Protein AF-A0A2J6SDX6-F1 (afdb_monomer_lite)

pLDDT: mean 86.74, std 13.66, range [49.91, 98.12]

Organism: Hyaloscypha variabilis (strain UAMH 11265 / GT02V1 / F) (NCBI:txid1149755)

Structure (mmCIF, N/CA/C/O backbone):
data_AF-A0A2J6SDX6-F1
#
_entry.id   AF-A0A2J6SDX6-F1
#
loop_
_atom_site.group_PDB
_atom_site.id
_atom_site.type_symbol
_atom_site.label_atom_id
_atom_site.label_alt_id
_atom_site.label_comp_id
_atom_site.label_asym_id
_atom_site.label_entity_id
_atom_site.label_seq_id
_atom_site.pdbx_PDB_ins_code
_atom_site.Cartn_x
_atom_site.Cartn_y
_atom_site.Cartn_z
_atom_site.occupancy
_atom_site.B_iso_or_equiv
_atom_site.auth_seq_id
_atom_site.auth_comp_id
_atom_site.auth_asym_id
_atom_site.auth_atom_id
_atom_site.pdbx_PDB_model_num
ATOM 1 N N . MET A 1 1 ? 4.225 54.067 24.305 1.00 56.59 1 MET A N 1
ATOM 2 C CA . MET A 1 1 ? 4.699 52.667 24.194 1.00 56.59 1 MET A CA 1
ATOM 3 C C . MET A 1 1 ? 4.073 51.825 25.305 1.00 56.59 1 MET A C 1
ATOM 5 O O . MET A 1 1 ? 4.743 51.565 26.291 1.00 56.59 1 MET A O 1
ATOM 9 N N . THR A 1 2 ? 2.798 51.433 25.211 1.00 56.97 2 THR A N 1
ATOM 10 C CA . THR A 1 2 ? 2.152 50.739 26.355 1.00 56.97 2 THR A CA 1
ATOM 11 C C . THR A 1 2 ? 1.047 49.744 26.002 1.00 56.97 2 THR A C 1
ATOM 13 O O . THR A 1 2 ? 0.730 48.913 26.835 1.00 56.97 2 THR A O 1
ATOM 16 N N . ILE A 1 3 ? 0.503 49.735 24.782 1.00 55.75 3 ILE A N 1
ATOM 17 C CA . ILE A 1 3 ? -0.586 48.801 24.422 1.00 55.75 3 ILE A CA 1
ATOM 18 C C . ILE A 1 3 ? -0.057 47.599 23.622 1.00 55.75 3 ILE A C 1
ATOM 20 O O . ILE A 1 3 ? -0.424 46.459 23.892 1.00 55.75 3 ILE A O 1
ATOM 24 N N . LEU A 1 4 ? 0.896 47.827 22.711 1.00 50.88 4 LEU A N 1
ATOM 25 C CA . LEU A 1 4 ? 1.483 46.765 21.883 1.00 50.88 4 LEU A CA 1
ATOM 26 C C . LEU A 1 4 ? 2.286 45.739 22.710 1.00 50.88 4 LEU A C 1
ATOM 28 O O . LEU A 1 4 ? 2.239 44.547 22.430 1.00 50.88 4 LEU A O 1
ATOM 32 N N . GLY A 1 5 ? 2.974 46.187 23.768 1.00 49.91 5 GLY A N 1
ATOM 33 C CA . GLY A 1 5 ? 3.756 45.309 24.650 1.00 49.91 5 GLY A CA 1
ATOM 34 C C . GLY A 1 5 ? 2.905 44.381 25.526 1.00 49.91 5 GLY A C 1
ATOM 35 O O . GLY A 1 5 ? 3.339 43.276 25.832 1.00 49.91 5 GLY A O 1
ATOM 36 N N . ILE A 1 6 ? 1.683 44.795 25.882 1.00 56.19 6 ILE A N 1
ATOM 37 C CA . ILE A 1 6 ? 0.743 43.979 26.669 1.00 56.19 6 ILE A CA 1
ATOM 38 C C . ILE A 1 6 ? 0.079 42.914 25.781 1.00 56.19 6 ILE A C 1
ATOM 40 O O . ILE A 1 6 ? -0.141 41.793 26.222 1.00 56.19 6 ILE A O 1
ATOM 44 N N . LEU A 1 7 ? -0.193 43.222 24.509 1.00 50.81 7 LEU A N 1
ATOM 45 C CA . LEU A 1 7 ? -0.786 42.261 23.569 1.00 50.81 7 LEU A CA 1
ATOM 46 C C . LEU A 1 7 ? 0.195 41.155 23.140 1.00 50.81 7 LEU A C 1
ATOM 48 O O . LEU A 1 7 ? -0.207 40.008 22.964 1.00 50.81 7 LEU A O 1
ATOM 52 N N . LEU A 1 8 ? 1.491 41.465 23.011 1.00 54.06 8 LEU A N 1
ATOM 53 C CA . LEU A 1 8 ? 2.512 40.441 22.748 1.00 54.06 8 LEU A CA 1
ATOM 54 C C . LEU A 1 8 ? 2.748 39.520 23.962 1.00 54.06 8 LEU A C 1
ATOM 56 O O . LEU A 1 8 ? 2.994 38.323 23.789 1.00 54.06 8 LEU A O 1
ATOM 60 N N . SER A 1 9 ? 2.641 40.037 25.191 1.00 64.00 9 SER A N 1
ATOM 61 C CA . SER A 1 9 ? 2.815 39.218 26.397 1.00 64.00 9 SER A CA 1
ATOM 62 C C . SER A 1 9 ? 1.625 38.287 26.659 1.00 64.00 9 SER A C 1
ATOM 64 O O . SER A 1 9 ? 1.819 37.155 27.091 1.00 64.00 9 SER A O 1
ATOM 66 N N . THR A 1 10 ? 0.394 38.684 26.331 1.00 66.44 10 THR A N 1
ATOM 67 C CA . THR A 1 10 ? -0.775 37.798 26.479 1.00 66.44 10 THR A CA 1
ATOM 68 C C . THR A 1 10 ? -0.796 36.662 25.455 1.00 66.44 10 THR A C 1
ATOM 70 O O . THR A 1 10 ? -1.111 35.530 25.817 1.00 66.44 10 THR A O 1
ATOM 73 N N . LEU A 1 11 ? -0.397 36.917 24.202 1.00 67.56 11 LEU A N 1
ATOM 74 C CA . LEU A 1 11 ? -0.304 35.881 23.161 1.00 67.56 11 LEU A CA 1
ATOM 75 C C . LEU A 1 11 ? 0.729 34.799 23.501 1.00 67.56 11 LEU A C 1
ATOM 77 O O . LEU A 1 11 ? 0.490 33.611 23.289 1.00 67.56 11 LEU A O 1
ATOM 81 N N . THR A 1 12 ? 1.861 35.204 24.079 1.00 75.94 12 THR A N 1
ATOM 82 C CA . THR A 1 12 ? 2.915 34.275 24.518 1.00 75.94 12 THR A CA 1
ATOM 83 C C . THR A 1 12 ? 2.479 33.446 25.725 1.00 75.94 12 THR A C 1
ATOM 85 O O . THR A 1 12 ? 2.715 32.239 25.750 1.00 75.94 12 THR A O 1
ATOM 88 N N . VAL A 1 13 ? 1.760 34.041 26.680 1.00 77.75 13 VAL A N 1
ATOM 89 C CA . VAL A 1 13 ? 1.174 33.310 27.815 1.00 77.75 13 VAL A CA 1
ATOM 90 C C . VAL A 1 13 ? 0.119 32.301 27.351 1.00 77.75 13 VAL A C 1
ATOM 92 O O . VAL A 1 13 ? 0.145 31.158 27.803 1.00 77.75 13 VAL A O 1
ATOM 95 N N . GLN A 1 14 ? -0.759 32.665 26.412 1.00 81.31 14 GLN A N 1
ATOM 96 C CA . GLN A 1 14 ? -1.784 31.751 25.895 1.00 81.31 14 GLN A CA 1
ATOM 97 C C . GLN A 1 14 ? -1.170 30.561 25.141 1.00 81.31 14 GLN A C 1
ATOM 99 O O . GLN A 1 14 ? -1.604 29.426 25.329 1.00 81.31 14 GLN A O 1
ATOM 104 N N . ALA A 1 15 ? -0.120 30.796 24.347 1.00 77.00 15 ALA A N 1
ATOM 105 C CA . ALA A 1 15 ? 0.610 29.731 23.662 1.00 77.00 15 ALA A CA 1
ATOM 106 C C . ALA A 1 15 ? 1.294 28.768 24.650 1.00 77.00 15 ALA A C 1
ATOM 108 O O . ALA A 1 15 ? 1.276 27.553 24.450 1.00 77.00 15 ALA A O 1
ATOM 109 N N . ILE A 1 16 ? 1.850 29.292 25.748 1.00 76.81 16 ILE A N 1
ATOM 110 C CA . ILE A 1 16 ? 2.447 28.479 26.816 1.00 76.81 16 ILE A CA 1
ATOM 111 C C . ILE A 1 16 ? 1.372 27.669 27.549 1.00 76.81 16 ILE A C 1
ATOM 113 O O . ILE A 1 16 ? 1.582 26.486 27.804 1.00 76.81 16 ILE A O 1
ATOM 117 N N . ILE A 1 17 ? 0.213 28.262 27.854 1.00 79.25 17 ILE A N 1
ATOM 118 C CA . ILE A 1 17 ? -0.912 27.552 28.484 1.00 79.25 17 ILE A CA 1
ATOM 119 C C . ILE A 1 17 ? -1.396 26.415 27.584 1.00 79.25 17 ILE A C 1
ATOM 121 O O . ILE A 1 17 ? -1.548 25.298 28.076 1.00 79.25 17 ILE A O 1
ATOM 125 N N . GLN A 1 18 ? -1.564 26.671 26.284 1.00 77.75 18 GLN A N 1
ATOM 126 C CA . GLN A 1 18 ? -1.954 25.642 25.322 1.00 77.75 18 GLN A CA 1
ATOM 127 C C . GLN A 1 18 ? -0.917 24.518 25.277 1.00 77.75 18 GLN A C 1
ATOM 129 O O . GLN A 1 18 ? -1.258 23.356 25.449 1.00 77.75 18 GLN A O 1
ATOM 134 N N . THR A 1 19 ? 0.367 24.870 25.194 1.00 75.00 19 THR A N 1
ATOM 135 C CA . THR A 1 19 ? 1.466 23.896 25.209 1.00 75.00 19 THR A CA 1
ATOM 136 C C . THR A 1 19 ? 1.448 23.053 26.490 1.00 75.00 19 THR A C 1
ATOM 138 O O . THR A 1 19 ? 1.600 21.838 26.438 1.00 75.00 19 THR A O 1
ATOM 141 N N . ILE A 1 20 ? 1.220 23.661 27.659 1.00 73.75 20 ILE A N 1
ATOM 142 C CA . ILE A 1 20 ? 1.123 22.943 28.941 1.00 73.75 20 ILE A CA 1
ATOM 143 C C . ILE A 1 20 ? -0.106 22.025 28.979 1.00 73.75 20 ILE A C 1
ATOM 145 O O . ILE A 1 20 ? -0.018 20.925 29.528 1.00 73.75 20 ILE A O 1
ATOM 149 N N . GLN A 1 21 ? -1.240 22.450 28.422 1.00 70.44 21 GLN A N 1
ATOM 150 C CA . GLN A 1 21 ? -2.437 21.615 28.303 1.00 70.44 21 GLN A CA 1
ATOM 151 C C . GLN A 1 21 ? -2.186 20.424 27.377 1.00 70.44 21 GLN A C 1
ATOM 153 O O . GLN A 1 21 ? -2.481 19.294 27.765 1.00 70.44 21 GLN A O 1
ATOM 158 N N . ASP A 1 22 ? -1.531 20.650 26.242 1.00 69.12 22 ASP A N 1
ATOM 159 C CA . ASP A 1 22 ? -1.135 19.602 25.306 1.00 69.12 22 ASP A CA 1
ATOM 160 C C . ASP A 1 22 ? -0.164 18.616 25.980 1.00 69.12 22 ASP A C 1
ATOM 162 O O . ASP A 1 22 ? -0.363 17.403 25.921 1.00 69.12 22 ASP A O 1
ATOM 166 N N . TYR A 1 23 ? 0.831 19.106 26.733 1.00 66.38 23 TYR A N 1
ATOM 167 C CA . TYR A 1 23 ? 1.745 18.260 27.512 1.00 66.38 23 TYR A CA 1
ATOM 168 C C . TYR A 1 23 ? 1.037 17.475 28.619 1.00 66.38 23 TYR A C 1
ATOM 170 O O . TYR A 1 23 ? 1.345 16.302 28.826 1.00 66.38 23 TYR A O 1
ATOM 178 N N . ARG A 1 24 ? 0.081 18.077 29.334 1.00 65.12 24 ARG A N 1
ATOM 179 C CA . ARG A 1 24 ? -0.723 17.363 30.338 1.00 65.12 24 ARG A CA 1
ATOM 180 C C . ARG A 1 24 ? -1.575 16.276 29.696 1.00 65.12 24 ARG A C 1
ATOM 182 O O . ARG A 1 24 ? -1.641 15.180 30.247 1.00 65.12 24 ARG A O 1
ATOM 189 N N . GLN A 1 25 ? -2.151 16.546 28.529 1.00 57.78 25 GLN A N 1
ATOM 190 C CA . GLN A 1 25 ? -2.893 15.556 27.758 1.00 57.78 25 GLN A CA 1
ATOM 191 C C . GLN A 1 25 ? -1.968 14.416 27.309 1.00 57.78 25 GLN A C 1
ATOM 193 O O . GLN A 1 25 ? -2.298 13.247 27.483 1.00 57.78 25 GLN A O 1
ATOM 198 N N . LEU A 1 26 ? -0.756 14.730 26.845 1.00 58.59 26 LEU A N 1
ATOM 199 C CA . LEU A 1 26 ? 0.259 13.738 26.475 1.00 58.59 26 LEU A CA 1
ATOM 200 C C . LEU A 1 26 ? 0.722 12.875 27.663 1.00 58.59 26 LEU A C 1
ATOM 202 O O . LEU A 1 26 ? 0.908 11.669 27.497 1.00 58.59 26 LEU A O 1
ATOM 206 N N . ILE A 1 27 ? 0.886 13.466 28.851 1.00 57.66 27 ILE A N 1
ATOM 207 C CA . ILE A 1 27 ? 1.295 12.758 30.078 1.00 57.66 27 ILE A CA 1
ATOM 208 C C . ILE A 1 27 ? 0.148 11.900 30.629 1.00 57.66 27 ILE A C 1
ATOM 210 O O . ILE A 1 27 ? 0.387 10.767 31.041 1.00 57.66 27 ILE A O 1
ATOM 214 N N . SER A 1 28 ? -1.091 12.395 30.590 1.00 55.81 28 SER A N 1
ATOM 215 C CA . SER A 1 28 ? -2.293 11.630 30.958 1.00 55.81 28 SER A CA 1
ATOM 216 C C . SER A 1 28 ? -2.528 10.439 30.016 1.00 55.81 28 SER A C 1
ATOM 218 O O . SER A 1 28 ? -2.948 9.363 30.440 1.00 55.81 28 SER A O 1
ATOM 220 N N . ASN A 1 29 ? -2.184 10.604 28.735 1.00 54.84 29 ASN A N 1
ATOM 221 C CA . ASN A 1 29 ? -2.356 9.590 27.694 1.00 54.84 29 ASN A CA 1
ATOM 222 C C . ASN A 1 29 ? -1.203 8.581 27.606 1.00 54.84 29 ASN A C 1
ATOM 224 O O . ASN A 1 29 ? -1.284 7.631 26.822 1.00 54.84 29 ASN A O 1
ATOM 228 N N . ALA A 1 30 ? -0.123 8.750 28.375 1.00 55.62 30 ALA A N 1
ATOM 229 C CA . ALA A 1 30 ? 0.835 7.670 28.562 1.00 55.62 30 ALA A CA 1
ATOM 230 C C . ALA A 1 30 ? 0.123 6.540 29.317 1.00 55.62 30 ALA A C 1
ATOM 232 O O . ALA A 1 30 ? -0.554 6.801 30.307 1.00 55.62 30 ALA A O 1
ATOM 233 N N . LEU A 1 31 ? 0.239 5.299 28.833 1.00 60.88 31 LEU A N 1
ATOM 234 C CA . LEU A 1 31 ? -0.356 4.089 29.416 1.00 60.88 31 LEU A CA 1
ATOM 235 C C . LEU A 1 31 ? 0.036 3.936 30.906 1.00 60.88 31 LEU A C 1
ATOM 237 O O . LEU A 1 31 ? 0.979 3.225 31.247 1.00 60.88 31 LEU A O 1
ATOM 241 N N . SER A 1 32 ? -0.642 4.643 31.812 1.00 58.78 32 SER A N 1
ATOM 242 C CA . SER A 1 32 ? -0.454 4.527 33.251 1.00 58.78 32 SER A CA 1
ATOM 243 C C . SER A 1 32 ? -1.046 3.199 33.694 1.00 58.78 32 SER A C 1
ATOM 245 O O . SER A 1 32 ? -2.261 3.020 33.688 1.00 58.78 32 SER A O 1
ATOM 247 N N . SER A 1 33 ? -0.185 2.275 34.117 1.00 59.06 33 SER A N 1
ATOM 248 C CA . SER A 1 33 ? -0.588 0.976 34.669 1.00 59.06 33 SER A CA 1
ATOM 249 C C . SER A 1 33 ? -1.264 1.073 36.041 1.00 59.06 33 SER A C 1
ATOM 251 O O . SER A 1 33 ? -1.650 0.056 36.610 1.00 59.06 33 SER A O 1
ATOM 253 N N . ARG A 1 34 ? -1.374 2.283 36.607 1.00 63.88 34 ARG A N 1
ATOM 254 C CA . ARG A 1 34 ? -1.826 2.515 37.985 1.00 63.88 34 ARG A CA 1
ATOM 255 C C . ARG A 1 34 ? -3.316 2.831 38.102 1.00 63.88 34 ARG A C 1
ATOM 257 O O . ARG A 1 34 ? -3.828 2.855 39.215 1.00 63.88 34 ARG A O 1
ATOM 264 N N . THR A 1 35 ? -4.008 3.065 36.989 1.00 66.06 35 THR A N 1
ATOM 265 C CA . THR A 1 35 ? -5.447 3.364 36.965 1.00 66.06 35 THR A CA 1
ATOM 266 C C . THR A 1 35 ? -6.129 2.614 35.823 1.00 66.06 35 THR A C 1
ATOM 268 O O . THR A 1 35 ? -5.536 2.522 34.745 1.00 66.06 35 THR A O 1
ATOM 271 N N . PRO A 1 36 ? -7.365 2.111 36.012 1.00 77.44 36 PRO A N 1
ATOM 272 C CA . PRO A 1 36 ? -8.153 1.543 34.924 1.00 77.44 36 PRO A CA 1
ATOM 273 C C . PRO A 1 36 ? -8.241 2.521 33.754 1.00 77.44 36 PRO A C 1
ATOM 275 O O . PRO A 1 36 ? -8.530 3.702 33.945 1.00 77.44 36 PRO A O 1
ATOM 278 N N . GLN A 1 37 ? -7.961 2.030 32.551 1.00 79.94 37 GLN A N 1
ATOM 279 C CA . GLN A 1 37 ? -7.990 2.835 31.338 1.00 79.94 37 GLN A CA 1
ATOM 280 C C . GLN A 1 37 ? -9.250 2.535 30.527 1.00 79.94 37 GLN A C 1
ATOM 282 O O . GLN A 1 37 ? -9.663 1.374 30.463 1.00 79.94 37 GLN A O 1
ATOM 287 N N . PRO A 1 38 ? -9.856 3.545 29.882 1.00 88.62 38 PRO A N 1
ATOM 288 C CA . PRO A 1 38 ? -11.014 3.316 29.038 1.00 88.62 38 PRO A CA 1
ATOM 289 C C . PRO A 1 38 ? -10.624 2.452 27.835 1.00 88.62 38 PRO A C 1
ATOM 291 O O . PRO A 1 38 ? -9.623 2.703 27.158 1.00 88.62 38 PRO A O 1
ATOM 294 N N . VAL A 1 39 ? -11.442 1.440 27.558 1.00 91.56 39 VAL A N 1
ATOM 295 C CA . VAL A 1 39 ? -11.286 0.536 26.415 1.00 91.56 39 VAL A CA 1
ATOM 296 C C . VAL A 1 39 ? -12.477 0.650 25.469 1.00 91.56 39 VAL A C 1
ATOM 298 O O . VAL A 1 39 ? -13.551 1.109 25.855 1.00 91.56 39 VAL A O 1
ATOM 301 N N . ILE A 1 40 ? -12.276 0.240 24.223 1.00 93.62 40 ILE A N 1
ATOM 302 C CA . ILE A 1 40 ? -13.316 0.069 23.212 1.00 93.62 40 ILE A CA 1
ATOM 303 C C . ILE A 1 40 ? -13.240 -1.344 22.632 1.00 93.62 40 ILE A C 1
ATOM 305 O O . ILE A 1 40 ? -12.146 -1.867 22.407 1.00 93.62 40 ILE A O 1
ATOM 309 N N . ALA A 1 41 ? -14.399 -1.948 22.376 1.00 95.75 41 ALA A N 1
ATOM 310 C CA . ALA A 1 41 ? -14.520 -3.184 21.615 1.00 95.75 41 ALA A CA 1
ATOM 311 C C . ALA A 1 41 ? -14.675 -2.880 20.115 1.00 95.75 41 ALA A C 1
ATOM 313 O O . ALA A 1 41 ? -15.705 -2.375 19.675 1.00 95.75 41 ALA A O 1
ATOM 314 N N . ILE A 1 42 ? -13.669 -3.204 19.309 1.00 96.00 42 ILE A N 1
ATOM 315 C CA . ILE A 1 42 ? -13.755 -3.120 17.850 1.00 96.00 42 ILE A CA 1
ATOM 316 C C . ILE A 1 42 ? -14.124 -4.491 17.301 1.00 96.00 42 ILE A C 1
ATOM 318 O O . ILE A 1 42 ? -13.365 -5.452 17.421 1.00 96.00 42 ILE A O 1
ATOM 322 N N . VAL A 1 43 ? -15.316 -4.582 16.728 1.00 96.12 43 VAL A N 1
ATOM 323 C CA . VAL A 1 43 ? -15.834 -5.768 16.059 1.00 96.12 43 VAL A CA 1
ATOM 324 C C . VAL A 1 43 ? -15.441 -5.681 14.593 1.00 96.12 43 VAL A C 1
ATOM 326 O O . VAL A 1 43 ? -15.896 -4.806 13.872 1.00 96.12 43 VAL A O 1
ATOM 329 N N . VAL A 1 44 ? -14.585 -6.583 14.151 1.00 95.19 44 VAL A N 1
ATOM 330 C CA . VAL A 1 44 ? -14.187 -6.712 12.754 1.00 95.19 44 VAL A CA 1
ATOM 331 C C . VAL A 1 44 ? -15.012 -7.837 12.153 1.00 95.19 44 VAL A C 1
ATOM 333 O O . VAL A 1 44 ? -14.990 -8.944 12.690 1.00 95.19 44 VAL A O 1
ATOM 336 N N . ASP A 1 45 ? -15.768 -7.547 11.101 1.00 88.31 45 ASP A N 1
ATOM 337 C CA . ASP A 1 45 ? -16.763 -8.464 10.548 1.00 88.31 45 ASP A CA 1
ATOM 338 C C . ASP A 1 45 ? -16.642 -8.564 9.029 1.00 88.31 45 ASP A C 1
ATOM 340 O O . ASP A 1 45 ? -17.339 -7.877 8.304 1.00 88.31 45 ASP A O 1
ATOM 344 N N . HIS A 1 46 ? -15.750 -9.426 8.540 1.00 81.06 46 HIS A N 1
ATOM 345 C CA . HIS A 1 46 ? -15.632 -9.699 7.106 1.00 81.06 46 HIS A CA 1
ATOM 346 C C . HIS A 1 46 ? -16.383 -10.990 6.752 1.00 81.06 46 HIS A C 1
ATOM 348 O O . HIS A 1 46 ? -15.790 -12.063 6.569 1.00 81.06 46 HIS A O 1
ATOM 354 N N . GLY A 1 47 ? -17.713 -10.896 6.710 1.00 79.12 47 GLY A N 1
ATOM 355 C CA . GLY A 1 47 ? -18.609 -12.002 6.372 1.00 79.12 47 GLY A CA 1
ATOM 356 C C . GLY A 1 47 ? -18.726 -13.044 7.487 1.00 79.12 47 GLY A C 1
ATOM 357 O O . GLY A 1 47 ? -19.437 -12.848 8.461 1.00 79.12 47 GLY A O 1
ATOM 358 N N . VAL A 1 48 ? -18.075 -14.203 7.335 1.00 73.75 48 VAL A N 1
ATOM 359 C CA . VAL A 1 48 ? -18.177 -15.313 8.313 1.00 73.75 48 VAL A CA 1
ATOM 360 C C . VAL A 1 48 ? -17.161 -15.224 9.456 1.00 73.75 48 VAL A C 1
ATOM 362 O O . VAL A 1 48 ? -17.280 -15.950 10.441 1.00 73.75 48 VAL A O 1
ATOM 365 N N . ASN A 1 49 ? -16.163 -14.342 9.344 1.00 81.00 49 ASN A N 1
ATOM 366 C CA . ASN A 1 49 ? -15.075 -14.208 10.314 1.00 81.00 49 ASN A CA 1
ATOM 367 C C . ASN A 1 49 ? -15.232 -12.939 11.150 1.00 81.00 49 ASN A C 1
ATOM 369 O O . ASN A 1 49 ? -14.510 -11.955 10.967 1.00 81.00 49 ASN A O 1
ATOM 373 N N . ARG A 1 50 ? -16.167 -12.995 12.101 1.00 91.94 50 ARG A N 1
ATOM 374 C CA . ARG A 1 50 ? -16.368 -11.942 13.093 1.00 91.94 50 ARG A CA 1
ATOM 375 C C . ARG A 1 50 ? -15.403 -12.114 14.265 1.00 91.94 50 ARG A C 1
ATOM 377 O O . ARG A 1 50 ? -15.436 -13.127 14.960 1.00 91.94 50 ARG A O 1
ATOM 384 N N . GLN A 1 51 ? -14.575 -11.106 14.525 1.00 95.94 51 GLN A N 1
ATOM 385 C CA . GLN A 1 51 ? -13.638 -11.090 15.650 1.00 95.94 51 GLN A CA 1
ATOM 386 C C . GLN A 1 51 ? -13.720 -9.767 16.414 1.00 95.94 51 GLN A C 1
ATOM 388 O O . GLN A 1 51 ? -13.811 -8.697 15.822 1.00 95.94 51 GLN A O 1
ATOM 393 N N . THR A 1 52 ? -13.665 -9.829 17.744 1.00 96.50 52 THR A N 1
ATOM 394 C CA . THR A 1 52 ? -13.671 -8.639 18.604 1.00 96.50 52 THR A CA 1
ATOM 395 C C . THR A 1 52 ? -12.287 -8.376 19.182 1.00 96.50 52 THR A C 1
ATOM 397 O O . THR A 1 52 ? -11.654 -9.270 19.742 1.00 96.50 52 THR A O 1
ATOM 400 N N . PHE A 1 53 ? -11.837 -7.129 19.081 1.00 96.62 53 PHE A N 1
ATOM 401 C CA . PHE A 1 53 ? -10.586 -6.634 19.639 1.00 96.62 53 PHE A CA 1
ATOM 402 C C . PHE A 1 53 ? -10.887 -5.593 20.712 1.00 96.62 53 PHE A C 1
ATOM 404 O O . PHE A 1 53 ? -11.555 -4.602 20.440 1.00 96.62 53 PHE A O 1
ATOM 411 N N . VAL A 1 54 ? -10.378 -5.793 21.927 1.00 95.44 54 VAL A N 1
ATOM 412 C CA . VAL A 1 54 ? -10.513 -4.815 23.015 1.00 95.44 54 VAL A CA 1
ATOM 413 C C . VAL A 1 54 ? -9.241 -3.977 23.080 1.00 95.44 54 VAL A C 1
ATOM 415 O O . VAL A 1 54 ? -8.148 -4.509 23.282 1.00 95.44 54 VAL A O 1
ATOM 418 N N . ILE A 1 55 ? -9.365 -2.669 22.858 1.00 94.06 55 ILE A N 1
ATOM 419 C CA . ILE A 1 55 ? -8.224 -1.760 22.693 1.00 94.06 55 ILE A CA 1
ATOM 420 C C . ILE A 1 55 ? -8.392 -0.554 23.611 1.00 94.06 55 ILE A C 1
ATOM 422 O O . ILE A 1 55 ? -9.498 -0.052 23.793 1.00 94.06 55 ILE A O 1
ATOM 426 N N . HIS A 1 56 ? -7.294 -0.065 24.183 1.00 91.75 56 HIS A N 1
ATOM 427 C CA . HIS A 1 56 ? -7.295 1.163 24.974 1.00 91.75 56 HIS A CA 1
ATOM 428 C C . HIS A 1 56 ? -7.664 2.371 24.100 1.00 91.75 56 HIS A C 1
ATOM 430 O O . HIS A 1 56 ? -6.981 2.638 23.108 1.00 91.75 56 HIS A O 1
ATOM 436 N N . LYS A 1 57 ? -8.708 3.124 24.486 1.00 91.19 57 LYS A N 1
ATOM 437 C CA . LYS A 1 57 ? -9.201 4.291 23.727 1.00 91.19 57 LYS A CA 1
ATOM 438 C C . LYS A 1 57 ? -8.081 5.309 23.507 1.00 91.19 57 LYS A C 1
ATOM 440 O O . LYS A 1 57 ? -7.809 5.697 22.379 1.00 91.19 57 LYS A O 1
ATOM 445 N N . ASN A 1 58 ? -7.350 5.645 24.569 1.00 88.25 58 ASN A N 1
ATOM 446 C CA . ASN A 1 58 ? -6.256 6.617 24.500 1.00 88.25 58 ASN A CA 1
ATOM 447 C C . ASN A 1 58 ? -5.134 6.173 23.550 1.00 88.25 58 ASN A C 1
ATOM 449 O O . ASN A 1 58 ? -4.540 7.010 22.877 1.00 88.25 58 ASN A O 1
ATOM 453 N N . LEU A 1 59 ? -4.853 4.866 23.473 1.00 90.75 59 LEU A N 1
ATOM 454 C CA . LEU A 1 59 ? -3.825 4.331 22.583 1.00 90.75 59 LEU A CA 1
ATOM 455 C C . LEU A 1 59 ? -4.243 4.483 21.119 1.00 90.75 59 LEU A C 1
ATOM 457 O O . LEU A 1 59 ? -3.501 5.049 20.321 1.00 90.75 59 LEU A O 1
ATOM 461 N N . ILE A 1 60 ? -5.433 3.998 20.762 1.00 92.94 60 ILE A N 1
ATOM 462 C CA . ILE A 1 60 ? -5.873 4.015 19.365 1.00 92.94 60 ILE A CA 1
ATOM 463 C C . ILE A 1 60 ? -6.139 5.442 18.866 1.00 92.94 60 ILE A C 1
ATOM 465 O O . ILE A 1 60 ? -5.699 5.777 17.768 1.00 92.94 60 ILE A O 1
ATOM 469 N N . SER A 1 61 ? -6.733 6.311 19.694 1.00 92.56 61 SER A N 1
ATOM 470 C CA . SER A 1 61 ? -6.939 7.729 19.368 1.00 92.56 61 SER A CA 1
ATOM 471 C C . SER A 1 61 ? -5.623 8.480 19.186 1.00 92.56 61 SER A C 1
ATOM 473 O O . SER A 1 61 ? -5.492 9.306 18.290 1.00 92.56 61 SER A O 1
ATOM 475 N N . ARG A 1 62 ? -4.601 8.174 19.995 1.00 90.25 62 ARG A N 1
ATOM 476 C CA . ARG A 1 62 ? -3.284 8.812 19.869 1.00 90.25 62 ARG A CA 1
ATOM 477 C C . ARG A 1 62 ? -2.616 8.521 18.525 1.00 90.25 62 ARG A C 1
ATOM 479 O O . ARG A 1 62 ? -1.895 9.374 18.014 1.00 90.25 62 ARG A O 1
ATOM 486 N N . HIS A 1 63 ? -2.794 7.317 17.988 1.00 92.31 63 HIS A N 1
ATOM 487 C CA . HIS A 1 63 ? -2.124 6.900 16.755 1.00 92.31 63 HIS A CA 1
ATOM 488 C C . HIS A 1 63 ? -2.961 7.108 15.495 1.00 92.31 63 HIS A C 1
ATOM 490 O O . HIS A 1 63 ? -2.389 7.152 14.409 1.00 92.31 63 HIS A O 1
ATOM 496 N N . SER A 1 64 ? -4.282 7.223 15.619 1.00 95.62 64 SER A N 1
ATOM 497 C CA . SER A 1 64 ? -5.194 7.315 14.487 1.00 95.62 64 SER A CA 1
ATOM 498 C C . SER A 1 64 ? -6.145 8.498 14.653 1.00 95.62 64 SER A C 1
ATOM 500 O O . SER A 1 64 ? -7.059 8.429 15.479 1.00 95.62 64 SER A O 1
ATOM 502 N N . PRO A 1 65 ? -5.983 9.555 13.838 1.00 95.12 65 PRO A N 1
ATOM 503 C CA . PRO A 1 65 ? -6.932 10.661 13.778 1.00 95.12 65 PRO A CA 1
ATOM 504 C C . PRO A 1 65 ? -8.363 10.192 13.492 1.00 95.12 65 PRO A C 1
ATOM 506 O O . PRO A 1 65 ? -9.286 10.658 14.147 1.00 95.12 65 PRO A O 1
ATOM 509 N N . PHE A 1 66 ? -8.536 9.185 12.626 1.00 95.25 66 PHE A N 1
ATOM 510 C CA . PHE A 1 66 ? -9.832 8.549 12.370 1.00 95.25 66 PHE A CA 1
ATOM 511 C C . PHE A 1 66 ? -10.509 8.062 13.662 1.00 95.25 66 PHE A C 1
ATOM 513 O O . PHE A 1 66 ? -11.659 8.405 13.936 1.00 95.25 66 PHE A O 1
ATOM 520 N N . PHE A 1 67 ? -9.796 7.291 14.492 1.00 93.94 67 PHE A N 1
ATOM 521 C CA . PHE A 1 67 ? -10.354 6.827 15.763 1.00 93.94 67 PHE A CA 1
ATOM 522 C C . PHE A 1 67 ? -10.470 7.959 16.787 1.00 93.94 67 PHE A C 1
ATOM 524 O O . PHE A 1 67 ? -11.420 7.968 17.562 1.00 93.94 67 PHE A O 1
ATOM 531 N N . ASN A 1 68 ? -9.561 8.935 16.782 1.00 92.56 68 ASN A N 1
ATOM 532 C CA . ASN A 1 68 ? -9.662 10.100 17.657 1.00 92.56 68 ASN A CA 1
ATOM 533 C C . ASN A 1 68 ? -10.949 10.892 17.401 1.00 92.56 68 ASN A C 1
ATOM 535 O O . ASN A 1 68 ? -11.677 11.205 18.340 1.00 92.56 68 ASN A O 1
ATOM 539 N N . GLU A 1 69 ? -11.251 11.177 16.137 1.00 91.69 69 GLU A N 1
ATOM 540 C CA . GLU A 1 69 ? -12.476 11.856 15.722 1.00 91.69 69 GLU A CA 1
ATOM 541 C C . GLU A 1 69 ? -13.708 11.015 16.050 1.00 91.69 69 GLU A C 1
ATOM 543 O O . GLU A 1 69 ? -14.633 11.515 16.690 1.00 91.69 69 GLU A O 1
ATOM 548 N N . ALA A 1 70 ? -13.710 9.727 15.699 1.00 90.31 70 ALA A N 1
ATOM 549 C CA . ALA A 1 70 ? -14.849 8.849 15.956 1.00 90.31 70 ALA A CA 1
ATOM 550 C C . ALA A 1 70 ? -15.156 8.675 17.456 1.00 90.31 70 ALA A C 1
ATOM 552 O O . ALA A 1 70 ? -16.317 8.546 17.835 1.00 90.31 70 ALA A O 1
ATOM 553 N N . LEU A 1 71 ? -14.132 8.690 18.316 1.00 88.31 71 LEU A N 1
ATOM 554 C CA . LEU A 1 71 ? -14.287 8.512 19.765 1.00 88.31 71 LEU A CA 1
ATOM 555 C C . LEU A 1 71 ? -14.503 9.813 20.536 1.00 88.31 71 LEU A C 1
ATOM 557 O O . LEU A 1 71 ? -14.995 9.749 21.656 1.00 88.31 71 LEU A O 1
ATOM 561 N N . THR A 1 72 ? -14.136 10.962 19.965 1.00 84.06 72 THR A N 1
ATOM 562 C CA . THR A 1 72 ? -14.365 12.281 20.580 1.00 84.06 72 THR A CA 1
ATOM 563 C C . THR A 1 72 ? -15.700 12.885 20.141 1.00 84.06 72 THR A C 1
ATOM 565 O O . THR A 1 72 ? -16.345 13.586 20.914 1.00 84.06 72 THR A O 1
ATOM 568 N N . SER A 1 73 ? -16.117 12.642 18.892 1.00 74.75 73 SER A N 1
ATOM 569 C CA . SER A 1 73 ? -17.383 13.161 18.346 1.00 74.75 73 SER A CA 1
ATOM 570 C C . SER A 1 73 ? -18.606 12.441 18.900 1.00 74.75 73 SER A C 1
ATOM 572 O O . SER A 1 73 ? -19.677 13.036 19.017 1.00 74.75 73 SER A O 1
ATOM 574 N N . ALA A 1 74 ? -18.451 11.176 19.271 1.00 64.12 74 ALA A N 1
ATOM 575 C CA . ALA A 1 74 ? -19.462 10.486 20.029 1.00 64.12 74 ALA A CA 1
ATOM 576 C C . ALA A 1 74 ? -19.297 10.832 21.507 1.00 64.12 74 ALA A C 1
ATOM 578 O O . ALA A 1 74 ? -18.212 10.666 22.061 1.00 64.12 74 ALA A O 1
ATOM 579 N N . ALA A 1 75 ? -20.373 11.298 22.146 1.00 56.66 75 ALA A N 1
ATOM 580 C CA . ALA A 1 75 ? -20.439 11.406 23.602 1.00 56.66 75 ALA A CA 1
ATOM 581 C C . ALA A 1 75 ? -19.915 10.106 24.250 1.00 56.66 75 ALA A C 1
ATOM 583 O O . ALA A 1 75 ? -19.996 9.053 23.617 1.00 56.66 75 ALA A O 1
ATOM 584 N N . ASP A 1 76 ? -19.396 10.181 25.483 1.00 58.47 76 ASP A N 1
ATOM 585 C CA . ASP A 1 76 ? -18.630 9.160 26.241 1.00 58.47 76 ASP A CA 1
ATOM 586 C C . ASP A 1 76 ? -19.154 7.690 26.240 1.00 58.47 76 ASP A C 1
ATOM 588 O O . ASP A 1 76 ? -18.524 6.788 26.799 1.00 58.47 76 ASP A O 1
ATOM 592 N N . GLU A 1 77 ? -20.278 7.412 25.588 1.00 63.88 77 GLU A N 1
ATOM 593 C CA . GLU A 1 77 ? -21.038 6.170 25.537 1.00 63.88 77 GLU A CA 1
ATOM 594 C C . GLU A 1 77 ? -20.614 5.150 24.463 1.00 63.88 77 GLU A C 1
ATOM 596 O O . GLU A 1 77 ? -21.058 4.003 24.551 1.00 63.88 77 GLU A O 1
ATOM 601 N N . ILE A 1 78 ? -19.757 5.463 23.472 1.00 72.38 78 ILE A N 1
ATOM 602 C CA . ILE A 1 78 ? -19.331 4.411 22.519 1.00 72.38 78 ILE A CA 1
ATOM 603 C C . ILE A 1 78 ? -18.446 3.386 23.234 1.00 72.38 78 ILE A C 1
ATOM 605 O O . ILE A 1 78 ? -17.271 3.624 23.539 1.00 72.38 78 ILE A O 1
ATOM 609 N N . GLN A 1 79 ? -19.032 2.215 23.471 1.00 82.31 79 GLN A N 1
ATOM 610 C CA . GLN A 1 79 ? -18.361 1.034 24.012 1.00 82.31 79 GLN A CA 1
ATOM 611 C C . GLN A 1 79 ? -17.899 0.077 22.906 1.00 82.31 79 GLN A C 1
ATOM 613 O O . GLN A 1 79 ? -16.970 -0.704 23.127 1.00 82.31 79 GLN A O 1
ATOM 618 N N . SER A 1 80 ? -18.490 0.165 21.707 1.00 90.00 80 SER A N 1
ATOM 619 C CA . SER A 1 80 ? -18.143 -0.694 20.576 1.00 90.00 80 SER A CA 1
ATOM 620 C C . SER A 1 80 ? -18.273 -0.023 19.211 1.00 90.00 80 SER A C 1
ATOM 622 O O . SER A 1 80 ? -19.176 0.782 19.004 1.00 90.00 80 SER A O 1
ATOM 624 N N . MET A 1 81 ? -17.425 -0.425 18.265 1.00 92.38 81 MET A N 1
ATOM 625 C CA . MET A 1 81 ? -17.464 -0.015 16.856 1.00 92.38 81 MET A CA 1
ATOM 626 C C . MET A 1 81 ? -17.346 -1.246 15.954 1.00 92.38 81 MET A C 1
ATOM 628 O O . MET A 1 81 ? -16.541 -2.127 16.251 1.00 92.38 81 MET A O 1
ATOM 632 N N . THR A 1 82 ? -18.100 -1.294 14.854 1.00 94.44 82 THR A N 1
ATOM 633 C CA . THR A 1 82 ? -18.028 -2.387 13.870 1.00 94.44 82 THR A CA 1
ATOM 634 C C . THR A 1 82 ? -17.322 -1.936 12.589 1.00 94.44 82 THR A C 1
ATOM 636 O O . THR A 1 82 ? -17.569 -0.835 12.105 1.00 94.44 82 THR A O 1
ATOM 639 N N . LEU A 1 83 ? -16.450 -2.787 12.045 1.00 94.69 83 LEU A N 1
ATOM 640 C CA . LEU A 1 83 ? -15.738 -2.619 10.778 1.00 94.69 83 LEU A CA 1
ATOM 641 C C . LEU A 1 83 ? -16.063 -3.810 9.859 1.00 94.69 83 LEU A C 1
ATOM 643 O O . LEU A 1 83 ? -15.483 -4.884 10.020 1.00 94.69 83 LEU A O 1
ATOM 647 N N . GLU A 1 84 ? -17.002 -3.623 8.930 1.00 93.19 84 GLU A N 1
ATOM 648 C CA . GLU A 1 84 ? -17.602 -4.693 8.100 1.00 93.19 84 GLU A CA 1
ATOM 649 C C . GLU A 1 84 ? -16.751 -5.111 6.882 1.00 93.19 84 GLU A C 1
ATOM 651 O O . GLU A 1 84 ? -16.976 -6.130 6.238 1.00 93.19 84 GLU A O 1
ATOM 656 N N . ASP A 1 85 ? -15.757 -4.309 6.525 1.00 91.25 85 ASP A N 1
ATOM 657 C CA . ASP A 1 85 ? -14.947 -4.471 5.314 1.00 91.25 85 ASP A CA 1
ATOM 658 C C . ASP A 1 85 ? -13.462 -4.678 5.639 1.00 91.25 85 ASP A C 1
ATOM 660 O O . ASP A 1 85 ? -12.582 -4.463 4.807 1.00 91.25 85 ASP A O 1
ATOM 664 N N . VAL A 1 86 ? -13.164 -5.071 6.878 1.00 93.56 86 VAL A N 1
ATOM 665 C CA . VAL A 1 86 ? -11.796 -5.276 7.351 1.00 93.56 86 VAL A CA 1
ATOM 666 C C . VAL A 1 86 ? -11.596 -6.742 7.695 1.00 93.56 86 VAL A C 1
ATOM 668 O O . VAL A 1 86 ? -12.364 -7.334 8.437 1.00 93.56 86 VAL A O 1
ATOM 671 N N . GLU A 1 87 ? -10.524 -7.344 7.197 1.00 93.50 87 GLU A N 1
ATOM 672 C CA . GLU A 1 87 ? -10.153 -8.700 7.592 1.00 93.50 87 GLU A CA 1
ATOM 673 C C . GLU A 1 87 ? -9.589 -8.715 9.019 1.00 93.50 87 GLU A C 1
ATOM 675 O O . GLU A 1 87 ? -8.649 -7.979 9.338 1.00 93.50 87 GLU A O 1
ATOM 680 N N . ALA A 1 88 ? -10.093 -9.619 9.865 1.00 94.81 88 ALA A N 1
ATOM 681 C CA . ALA A 1 88 ? -9.648 -9.758 11.254 1.00 94.81 88 ALA A CA 1
ATOM 682 C C . ALA A 1 88 ? -8.129 -9.967 11.378 1.00 94.81 88 ALA A C 1
ATOM 684 O O . ALA A 1 88 ? -7.493 -9.399 12.267 1.00 94.81 88 ALA A O 1
ATOM 685 N N . LYS A 1 89 ? -7.525 -10.711 10.438 1.00 93.25 89 LYS A N 1
ATOM 686 C CA . LYS A 1 89 ? -6.069 -10.890 10.361 1.00 93.25 89 LYS A CA 1
ATOM 687 C C . LYS A 1 89 ? -5.355 -9.547 10.206 1.00 93.25 89 LYS A C 1
ATOM 689 O O . LYS A 1 89 ? -4.472 -9.245 11.002 1.00 93.25 89 LYS A O 1
ATOM 694 N N . ILE A 1 90 ? -5.754 -8.739 9.222 1.00 94.88 90 ILE A N 1
ATOM 695 C CA . ILE A 1 90 ? -5.125 -7.448 8.907 1.00 94.88 90 ILE A CA 1
ATOM 696 C C . ILE A 1 90 ? -5.337 -6.447 10.046 1.00 94.88 90 ILE A C 1
ATOM 698 O O . ILE A 1 90 ? -4.397 -5.760 10.447 1.00 94.88 90 ILE A O 1
ATOM 702 N N . PHE A 1 91 ? -6.528 -6.422 10.646 1.00 96.25 91 PHE A N 1
ATOM 703 C CA . PHE A 1 91 ? -6.769 -5.599 11.827 1.00 96.25 91 PHE A CA 1
ATOM 704 C C . PHE A 1 91 ? -5.927 -6.044 13.029 1.00 96.25 91 PHE A C 1
ATOM 706 O O . PHE A 1 91 ? -5.359 -5.212 13.731 1.00 96.25 91 PHE A O 1
ATOM 713 N N . GLY A 1 92 ? -5.752 -7.351 13.233 1.00 94.62 92 GLY A N 1
ATOM 714 C CA . GLY A 1 92 ? -4.851 -7.887 14.253 1.00 94.62 92 GLY A CA 1
ATOM 715 C C . GLY A 1 92 ? -3.404 -7.409 14.083 1.00 94.62 92 GLY A C 1
ATOM 716 O O . GLY A 1 92 ? -2.735 -7.130 15.079 1.00 94.62 92 GLY A O 1
ATOM 717 N N . LEU A 1 93 ? -2.933 -7.229 12.841 1.00 93.00 93 LEU A N 1
ATOM 718 C CA . LEU A 1 93 ? -1.620 -6.633 12.559 1.00 93.00 93 LEU A CA 1
ATOM 719 C C . LEU A 1 93 ? -1.547 -5.175 13.009 1.00 93.00 93 LEU A C 1
ATOM 721 O O . LEU A 1 93 ? -0.551 -4.768 13.609 1.00 93.00 93 LEU A O 1
ATOM 725 N N . PHE A 1 94 ? -2.608 -4.410 12.752 1.00 95.12 94 PHE A N 1
ATOM 726 C CA . PHE A 1 94 ? -2.721 -3.031 13.210 1.00 95.12 94 PHE A CA 1
ATOM 727 C C . PHE A 1 94 ? -2.708 -2.944 14.740 1.00 95.12 94 PHE A C 1
ATOM 729 O O . PHE A 1 94 ? -1.935 -2.172 15.304 1.00 95.12 94 PHE A O 1
ATOM 736 N N . VAL A 1 95 ? -3.477 -3.798 15.423 1.00 94.44 95 VAL A N 1
ATOM 737 C CA . VAL A 1 95 ? -3.489 -3.874 16.892 1.00 94.44 95 VAL A CA 1
ATOM 738 C C . VAL A 1 95 ? -2.111 -4.240 17.434 1.00 94.44 95 VAL A C 1
ATOM 740 O O . VAL A 1 95 ? -1.608 -3.581 18.341 1.00 94.44 95 VAL A O 1
ATOM 743 N N . HIS A 1 96 ? -1.457 -5.249 16.861 1.00 91.38 96 HIS A N 1
ATOM 744 C CA . HIS A 1 96 ? -0.102 -5.616 17.261 1.00 91.38 96 HIS A CA 1
ATOM 745 C C . HIS A 1 96 ? 0.882 -4.448 17.094 1.00 91.38 96 HIS A C 1
ATOM 747 O O . HIS A 1 96 ? 1.700 -4.193 17.981 1.00 91.38 96 HIS A O 1
ATOM 753 N N . TRP A 1 97 ? 0.789 -3.711 15.984 1.00 91.88 97 TRP A N 1
ATOM 754 C CA . TRP A 1 97 ? 1.608 -2.525 15.748 1.00 91.88 97 TRP A CA 1
ATOM 755 C C . TRP A 1 97 ? 1.350 -1.424 16.788 1.00 91.88 97 TRP A C 1
ATOM 757 O O . TRP A 1 97 ? 2.317 -0.900 17.341 1.00 91.88 97 TRP A O 1
ATOM 767 N N . LEU A 1 98 ? 0.083 -1.137 17.122 1.00 90.94 98 LEU A N 1
ATOM 768 C CA . LEU A 1 98 ? -0.285 -0.142 18.142 1.00 90.94 98 LEU A CA 1
ATOM 769 C C . LEU A 1 98 ? 0.404 -0.416 19.484 1.00 90.94 98 LEU A C 1
ATOM 771 O O . LEU A 1 98 ? 0.928 0.499 20.109 1.00 90.94 98 LEU A O 1
ATOM 775 N N . TYR A 1 99 ? 0.433 -1.676 19.924 1.00 88.81 99 TYR A N 1
ATOM 776 C CA . TYR A 1 99 ? 1.004 -2.039 21.227 1.00 88.81 99 TYR A CA 1
ATOM 777 C C . TYR A 1 99 ? 2.528 -2.191 21.237 1.00 88.81 99 TYR A C 1
ATOM 779 O O . TYR A 1 99 ? 3.133 -2.207 22.309 1.00 88.81 99 TYR A O 1
ATOM 787 N N . THR A 1 100 ? 3.165 -2.332 20.076 1.00 84.88 100 THR A N 1
ATOM 788 C CA . THR A 1 100 ? 4.618 -2.561 19.988 1.00 84.88 100 THR A CA 1
ATOM 789 C C . THR A 1 100 ? 5.397 -1.356 19.466 1.00 84.88 100 THR A C 1
ATOM 791 O O . THR A 1 100 ? 6.632 -1.365 19.535 1.00 84.88 100 THR A O 1
ATOM 794 N N . GLU A 1 101 ? 4.698 -0.340 18.939 1.00 70.88 101 GLU A N 1
ATOM 795 C CA . GLU A 1 101 ? 5.246 0.878 18.319 1.00 70.88 101 GLU A CA 1
ATOM 796 C C . GLU A 1 101 ? 6.456 0.598 17.400 1.00 70.88 101 GLU A C 1
ATOM 798 O O . GLU A 1 101 ? 7.408 1.375 17.324 1.00 70.88 101 GLU A O 1
ATOM 803 N N . ALA A 1 102 ? 6.446 -0.553 16.717 1.00 59.75 102 ALA A N 1
ATOM 804 C CA . ALA A 1 102 ? 7.478 -1.000 15.781 1.00 59.75 102 ALA A CA 1
ATOM 805 C C . ALA A 1 102 ? 8.940 -0.901 16.281 1.00 59.75 102 ALA A C 1
ATOM 807 O O . ALA A 1 102 ? 9.856 -0.701 15.481 1.00 59.75 102 ALA A O 1
ATOM 808 N N . LYS A 1 103 ? 9.218 -1.131 17.576 1.00 53.03 103 LYS A N 1
ATOM 809 C CA . LYS A 1 103 ? 10.618 -1.294 18.037 1.00 53.03 103 LYS A CA 1
ATOM 810 C C . LYS A 1 103 ? 11.293 -2.556 17.479 1.00 53.03 103 LYS A C 1
ATOM 812 O O . LYS A 1 103 ? 12.515 -2.666 17.518 1.00 53.03 103 LYS A O 1
ATOM 817 N N . LYS A 1 104 ? 10.520 -3.507 16.944 1.00 52.78 104 LYS A N 1
ATOM 818 C CA . LYS A 1 104 ? 11.017 -4.750 16.340 1.00 52.78 104 LYS A CA 1
ATOM 819 C C . LYS A 1 104 ? 10.570 -4.842 14.881 1.00 52.78 104 LYS A C 1
ATOM 821 O O . LYS A 1 104 ? 9.490 -5.343 14.596 1.00 52.78 104 LYS A O 1
ATOM 826 N N . LYS A 1 105 ? 11.424 -4.392 13.956 1.00 52.81 105 LYS A N 1
ATOM 827 C CA . LYS A 1 105 ? 11.237 -4.585 12.502 1.00 52.81 105 LYS A CA 1
ATOM 828 C C . LYS A 1 105 ? 11.152 -6.077 12.116 1.00 52.81 105 LYS A C 1
ATOM 830 O O . LYS A 1 105 ? 10.455 -6.454 11.184 1.00 52.81 105 LYS A O 1
ATOM 835 N N . SER A 1 106 ? 11.786 -6.949 12.901 1.00 50.47 106 SER A N 1
ATOM 836 C CA . SER A 1 106 ? 12.055 -8.348 12.551 1.00 50.47 106 SER A CA 1
ATOM 837 C C . SER A 1 106 ? 10.851 -9.292 12.441 1.00 50.47 106 SER A C 1
ATOM 839 O O . SER A 1 106 ? 11.019 -10.378 11.901 1.00 50.47 106 SER A O 1
ATOM 841 N N . GLN A 1 107 ? 9.651 -8.932 12.912 1.00 54.91 107 GLN A N 1
ATOM 842 C CA . GLN A 1 107 ? 8.485 -9.838 12.863 1.00 54.91 107 GLN A CA 1
ATOM 843 C C . GLN A 1 107 ? 7.557 -9.611 11.662 1.00 54.91 107 GLN A C 1
ATOM 845 O O . GLN A 1 107 ? 6.573 -10.336 11.509 1.00 54.91 107 GLN A O 1
ATOM 850 N N . ILE A 1 108 ? 7.845 -8.620 10.811 1.00 58.56 108 ILE A N 1
ATOM 851 C CA . ILE A 1 108 ? 6.948 -8.249 9.708 1.00 58.56 108 ILE A CA 1
ATOM 852 C C . ILE A 1 108 ? 7.480 -8.712 8.335 1.00 58.56 108 ILE A C 1
ATOM 854 O O . ILE A 1 108 ? 6.686 -8.979 7.442 1.00 58.56 108 ILE A O 1
ATOM 858 N N . HIS A 1 109 ? 8.790 -8.946 8.185 1.00 60.81 109 HIS A N 1
ATOM 859 C CA . HIS A 1 109 ? 9.467 -9.175 6.892 1.00 60.81 109 HIS A CA 1
ATOM 860 C C . HIS A 1 109 ? 9.160 -10.492 6.142 1.00 60.81 109 HIS A C 1
ATOM 862 O O . HIS A 1 109 ? 9.743 -10.733 5.094 1.00 60.81 109 HIS A O 1
ATOM 868 N N . SER A 1 110 ? 8.254 -11.346 6.626 1.00 72.62 110 SER A N 1
ATOM 869 C CA . SER A 1 110 ? 7.912 -12.629 5.978 1.00 72.62 110 SER A CA 1
ATOM 870 C C . SER A 1 110 ? 6.428 -12.712 5.611 1.00 72.62 110 SER A C 1
ATOM 872 O O . SER A 1 110 ? 5.784 -13.739 5.829 1.00 72.62 110 SER A O 1
ATOM 874 N N . ARG A 1 111 ? 5.858 -11.612 5.114 1.00 84.25 111 ARG A N 1
ATOM 875 C CA . ARG A 1 111 ? 4.448 -11.556 4.711 1.00 84.25 111 ARG A CA 1
ATOM 876 C C . ARG A 1 111 ? 4.303 -11.406 3.197 1.00 84.25 111 ARG A C 1
ATOM 878 O O . ARG A 1 111 ? 5.108 -10.688 2.601 1.00 84.25 111 ARG A O 1
ATOM 885 N N . PRO A 1 112 ? 3.275 -12.031 2.597 1.00 92.31 112 PRO A N 1
ATOM 886 C CA . PRO A 1 112 ? 2.931 -11.827 1.194 1.00 92.31 112 PRO A CA 1
ATOM 887 C C . PRO A 1 112 ? 2.692 -10.343 0.876 1.00 92.31 112 PRO A C 1
ATOM 889 O O . PRO A 1 112 ? 2.125 -9.615 1.694 1.00 92.31 112 PRO A O 1
ATOM 892 N N . LEU A 1 113 ? 3.080 -9.910 -0.325 1.00 94.56 113 LEU A N 1
ATOM 893 C CA . LEU A 1 113 ? 2.842 -8.569 -0.876 1.00 94.56 113 LEU A CA 1
ATOM 894 C C . LEU A 1 113 ? 1.379 -8.116 -0.705 1.00 94.56 113 LEU A C 1
ATOM 896 O O . LEU A 1 113 ? 1.134 -6.982 -0.294 1.00 94.56 113 LEU A O 1
ATOM 900 N N . ILE A 1 114 ? 0.407 -9.002 -0.942 1.00 95.00 114 ILE A N 1
ATOM 901 C CA . ILE A 1 114 ? -1.023 -8.697 -0.763 1.00 95.00 114 ILE A CA 1
ATOM 902 C C . ILE A 1 114 ? -1.364 -8.314 0.675 1.00 95.00 114 ILE A C 1
ATOM 904 O O . ILE A 1 114 ? -2.125 -7.374 0.899 1.00 95.00 114 ILE A O 1
ATOM 908 N N . GLU A 1 115 ? -0.801 -9.001 1.668 1.00 94.56 115 GLU A N 1
ATOM 909 C CA . GLU A 1 115 ? -1.064 -8.667 3.069 1.00 94.56 115 GLU A CA 1
ATOM 910 C C . GLU A 1 115 ? -0.492 -7.297 3.434 1.00 94.56 115 GLU A C 1
ATOM 912 O O . GLU A 1 115 ? -1.128 -6.544 4.173 1.00 94.56 115 GLU A O 1
ATOM 917 N N . TRP A 1 116 ? 0.668 -6.940 2.879 1.00 94.81 116 TRP A N 1
ATOM 918 C CA . TRP A 1 116 ? 1.231 -5.601 3.031 1.00 94.81 116 TRP A CA 1
ATOM 919 C C . TRP A 1 116 ? 0.369 -4.530 2.371 1.00 94.81 116 TRP A C 1
ATOM 921 O O . TRP A 1 116 ? 0.136 -3.489 2.980 1.00 94.81 116 TRP A O 1
ATOM 931 N N . ALA A 1 117 ? -0.165 -4.796 1.178 1.00 96.69 117 ALA A N 1
ATOM 932 C CA . ALA A 1 117 ? -1.058 -3.881 0.472 1.00 96.69 117 ALA A CA 1
ATOM 933 C C . ALA A 1 117 ? -2.373 -3.649 1.237 1.00 96.69 117 ALA A C 1
ATOM 935 O O . ALA A 1 117 ? -2.821 -2.507 1.393 1.00 96.69 117 ALA A O 1
ATOM 936 N N . LYS A 1 118 ? -2.956 -4.723 1.784 1.00 96.31 118 LYS A N 1
ATOM 937 C CA . LYS A 1 118 ? -4.128 -4.663 2.668 1.00 96.31 118 LYS A CA 1
ATOM 938 C C . LYS A 1 118 ? -3.836 -3.875 3.934 1.00 96.31 118 LYS A C 1
ATOM 940 O O . LYS A 1 118 ? -4.610 -2.996 4.311 1.00 96.31 118 LYS A O 1
ATOM 945 N N . PHE A 1 119 ? -2.695 -4.137 4.565 1.00 95.50 119 PHE A N 1
ATOM 946 C CA . PHE A 1 119 ? -2.311 -3.423 5.775 1.00 95.50 119 PHE A CA 1
ATOM 947 C C . PHE A 1 119 ? -2.048 -1.937 5.500 1.00 95.50 119 PHE A C 1
ATOM 949 O O . PHE A 1 119 ? -2.485 -1.084 6.271 1.00 95.50 119 PHE A O 1
ATOM 956 N N . TYR A 1 120 ? -1.410 -1.614 4.374 1.00 96.50 120 TYR A N 1
ATOM 957 C CA . TYR A 1 120 ? -1.219 -0.240 3.918 1.00 96.50 120 TYR A CA 1
ATOM 958 C C . TYR A 1 120 ? -2.561 0.474 3.717 1.00 96.50 120 TYR A C 1
ATOM 960 O O . TYR A 1 120 ? -2.756 1.572 4.235 1.00 96.50 120 TYR A O 1
ATOM 968 N N . SER A 1 121 ? -3.512 -0.177 3.041 1.00 96.94 121 SER A N 1
ATOM 969 C CA . SER A 1 121 ? -4.853 0.375 2.803 1.00 96.94 121 SER A CA 1
ATOM 970 C C . SER A 1 121 ? -5.581 0.659 4.120 1.00 96.94 121 SER A C 1
ATOM 972 O O . SER A 1 121 ? -6.186 1.719 4.283 1.00 96.94 121 SER A O 1
ATOM 974 N N . LEU A 1 122 ? -5.454 -0.249 5.096 1.00 96.38 122 LEU A N 1
ATOM 975 C CA . LEU A 1 122 ? -6.010 -0.075 6.436 1.00 96.38 122 LEU A CA 1
ATOM 976 C C . LEU A 1 122 ? -5.358 1.101 7.181 1.00 96.38 122 LEU A C 1
ATOM 978 O O . LEU A 1 122 ? -6.062 1.942 7.736 1.00 96.38 122 LEU A O 1
ATOM 982 N N . ALA A 1 123 ? -4.026 1.197 7.165 1.00 95.88 123 ALA A N 1
ATOM 983 C CA . ALA A 1 123 ? -3.295 2.291 7.804 1.00 95.88 123 ALA A CA 1
ATOM 984 C C . ALA A 1 123 ? -3.641 3.652 7.183 1.00 95.88 123 ALA A C 1
ATOM 986 O O . ALA A 1 123 ? -3.821 4.630 7.908 1.00 95.88 123 ALA A O 1
ATOM 987 N N . HIS A 1 124 ? -3.785 3.701 5.856 1.00 96.19 124 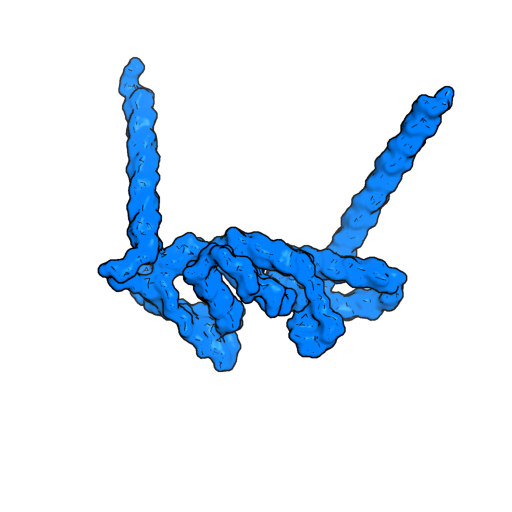HIS A N 1
ATOM 988 C CA . HIS A 1 124 ? -4.226 4.887 5.133 1.00 96.19 124 HIS A CA 1
ATOM 989 C C . HIS A 1 124 ? -5.663 5.273 5.514 1.00 96.19 124 HIS A C 1
ATOM 991 O O . HIS A 1 124 ? -5.916 6.428 5.851 1.00 96.19 124 HIS A O 1
ATOM 997 N N . ARG A 1 125 ? -6.599 4.311 5.543 1.00 95.81 125 ARG A N 1
ATOM 998 C CA . ARG A 1 125 ? -7.991 4.538 5.979 1.00 95.81 125 ARG A CA 1
ATOM 999 C C . ARG A 1 125 ? -8.070 5.073 7.407 1.00 95.81 125 ARG A C 1
ATOM 1001 O O . ARG A 1 125 ? -8.853 5.975 7.681 1.00 95.81 125 ARG A O 1
ATOM 1008 N N . PHE A 1 126 ? -7.242 4.547 8.305 1.00 96.94 126 PHE A N 1
ATOM 1009 C CA . PHE A 1 126 ? -7.155 5.006 9.692 1.00 96.94 126 PHE A CA 1
ATOM 1010 C C . PHE A 1 126 ? -6.289 6.258 9.874 1.00 96.94 126 PHE A C 1
ATOM 1012 O O . PHE A 1 126 ? -6.071 6.686 11.009 1.00 96.94 126 PHE A O 1
ATOM 1019 N N . GLN A 1 127 ? -5.807 6.858 8.784 1.00 96.94 127 GLN A N 1
ATOM 1020 C CA . GLN A 1 127 ? -5.016 8.090 8.783 1.00 96.94 127 GLN A CA 1
ATOM 1021 C C . GLN A 1 127 ? -3.737 7.995 9.636 1.00 96.94 127 GLN A C 1
ATOM 1023 O O . GLN A 1 127 ? -3.300 8.958 10.263 1.00 96.94 127 GLN A O 1
ATOM 1028 N N . VAL A 1 128 ? -3.112 6.817 9.667 1.00 95.50 128 VAL A N 1
ATOM 1029 C CA . VAL A 1 128 ? -1.878 6.563 10.421 1.00 95.50 128 VAL A CA 1
ATOM 1030 C C . VA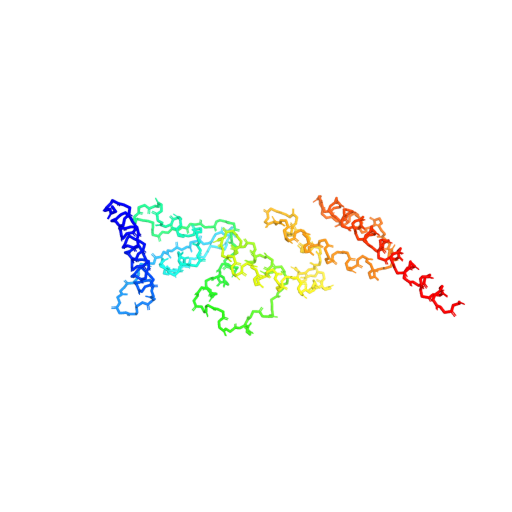L A 1 128 ? -0.674 6.750 9.496 1.00 95.50 128 VAL A C 1
ATOM 1032 O O . VAL A 1 128 ? -0.015 5.779 9.123 1.00 95.50 128 VAL A O 1
ATOM 1035 N N . SER A 1 129 ? -0.380 7.995 9.101 1.00 93.31 129 SER A N 1
ATOM 1036 C CA . SER A 1 129 ? 0.577 8.301 8.017 1.00 93.31 129 SER A CA 1
ATOM 1037 C C . SER A 1 129 ? 1.950 7.660 8.212 1.00 93.31 129 SER A C 1
ATOM 1039 O O . SER A 1 129 ? 2.439 6.982 7.321 1.00 93.31 129 SER A O 1
ATOM 1041 N N . LYS A 1 130 ? 2.532 7.742 9.419 1.00 91.12 130 LYS A N 1
ATOM 1042 C CA . LYS A 1 130 ? 3.846 7.133 9.708 1.00 91.12 130 LYS A CA 1
ATOM 1043 C C . LYS A 1 130 ? 3.870 5.619 9.463 1.00 91.12 130 LYS A C 1
ATOM 1045 O O . LYS A 1 130 ? 4.891 5.078 9.042 1.00 91.12 130 LYS A O 1
ATOM 1050 N N . LEU A 1 131 ? 2.771 4.928 9.773 1.00 92.31 131 LEU A N 1
ATOM 1051 C CA . LEU A 1 131 ? 2.639 3.506 9.474 1.00 92.31 131 LEU A CA 1
ATOM 1052 C C . LEU A 1 131 ? 2.439 3.310 7.971 1.00 92.31 131 LEU A C 1
ATOM 1054 O O . LEU A 1 131 ? 3.165 2.521 7.381 1.00 92.31 131 LEU A O 1
ATOM 1058 N N . ALA A 1 132 ? 1.509 4.044 7.358 1.00 94.44 132 ALA A N 1
ATOM 1059 C CA . ALA A 1 132 ? 1.215 3.944 5.932 1.00 94.44 132 ALA A CA 1
ATOM 1060 C C . ALA A 1 132 ? 2.474 4.141 5.067 1.00 94.44 132 ALA A C 1
ATOM 1062 O O . ALA A 1 132 ? 2.747 3.302 4.214 1.00 94.44 132 ALA A O 1
ATOM 1063 N N . ASP A 1 133 ? 3.293 5.154 5.349 1.00 93.38 133 ASP A N 1
ATOM 1064 C CA . ASP A 1 133 ? 4.548 5.416 4.635 1.00 93.38 133 ASP A CA 1
ATOM 1065 C C . ASP A 1 133 ? 5.520 4.235 4.759 1.00 93.38 133 ASP A C 1
ATOM 1067 O O . ASP A 1 133 ? 6.084 3.767 3.770 1.00 93.38 133 ASP A O 1
ATOM 1071 N N . SER A 1 134 ? 5.676 3.693 5.972 1.00 91.88 134 SER A N 1
ATOM 1072 C CA . SER A 1 134 ? 6.525 2.522 6.201 1.00 91.88 134 SER A CA 1
ATOM 1073 C C . SER A 1 134 ? 6.014 1.285 5.465 1.00 91.88 134 SER A C 1
ATOM 1075 O O . SER A 1 134 ? 6.825 0.519 4.958 1.00 91.88 134 SER A O 1
ATOM 1077 N N . LEU A 1 135 ? 4.698 1.065 5.418 1.00 93.44 135 LEU A N 1
ATOM 1078 C CA . LEU A 1 135 ? 4.104 -0.077 4.720 1.00 93.44 135 LEU A CA 1
ATOM 1079 C C . LEU A 1 135 ? 4.236 0.073 3.202 1.00 93.44 135 LEU A C 1
ATOM 1081 O O . LEU A 1 135 ? 4.525 -0.908 2.524 1.00 93.44 135 LEU A O 1
ATOM 1085 N N . LEU A 1 136 ? 4.075 1.288 2.672 1.00 95.25 136 LEU A N 1
ATOM 1086 C CA . LEU A 1 136 ? 4.226 1.560 1.244 1.00 95.25 136 LEU A CA 1
ATOM 1087 C C . LEU A 1 136 ? 5.658 1.299 0.767 1.00 95.25 136 LEU A C 1
ATOM 1089 O O . LEU A 1 136 ? 5.849 0.743 -0.313 1.00 95.25 136 LEU A O 1
ATOM 1093 N N . LEU A 1 137 ? 6.657 1.643 1.586 1.00 92.75 137 LEU A N 1
ATOM 1094 C CA . LEU A 1 137 ? 8.048 1.290 1.304 1.00 92.75 137 LEU A CA 1
ATOM 1095 C C . LEU A 1 137 ? 8.221 -0.230 1.192 1.00 92.75 137 LEU A C 1
ATOM 1097 O O . LEU A 1 137 ? 8.798 -0.696 0.216 1.00 92.75 137 LEU A O 1
ATOM 1101 N N . GLU A 1 138 ? 7.684 -1.013 2.129 1.00 92.31 138 GLU A N 1
ATOM 1102 C CA . GLU A 1 138 ? 7.766 -2.483 2.069 1.00 92.31 138 GLU A CA 1
ATOM 1103 C C . GLU A 1 138 ? 7.037 -3.045 0.831 1.00 92.31 138 GLU A C 1
ATOM 1105 O O . GLU A 1 138 ? 7.580 -3.899 0.131 1.00 92.31 138 GLU A O 1
ATOM 1110 N N . VAL A 1 139 ? 5.854 -2.515 0.488 1.00 95.44 139 VAL A N 1
ATOM 1111 C CA . VAL A 1 139 ? 5.122 -2.873 -0.745 1.00 95.44 139 VAL A CA 1
ATOM 1112 C C . VAL A 1 139 ? 5.968 -2.605 -1.994 1.00 95.44 139 VAL A C 1
ATOM 1114 O O . VAL A 1 139 ? 5.963 -3.413 -2.925 1.00 95.44 139 VAL A O 1
ATOM 1117 N N . SER A 1 140 ? 6.716 -1.502 -2.023 1.00 95.25 140 SER A N 1
ATOM 1118 C CA . SER A 1 140 ? 7.583 -1.152 -3.151 1.00 95.25 140 SER A CA 1
ATOM 1119 C C . SER A 1 140 ? 8.694 -2.182 -3.367 1.00 95.25 140 SER A C 1
ATOM 1121 O O . SER A 1 140 ? 8.883 -2.656 -4.491 1.00 95.25 140 SER A O 1
ATOM 1123 N N . TRP A 1 141 ? 9.346 -2.628 -2.289 1.00 92.25 141 TRP A N 1
ATOM 1124 C CA . TRP A 1 141 ? 10.476 -3.561 -2.360 1.00 92.25 141 TRP A CA 1
ATOM 1125 C C . TRP A 1 141 ? 10.095 -5.025 -2.584 1.00 92.25 141 TRP A C 1
ATOM 1127 O O . TRP A 1 141 ? 10.920 -5.793 -3.075 1.00 92.25 141 TRP A O 1
ATOM 1137 N N . LEU A 1 142 ? 8.879 -5.435 -2.224 1.00 93.25 142 LEU A N 1
ATOM 1138 C CA . LEU A 1 142 ? 8.465 -6.833 -2.332 1.00 93.25 142 LEU A CA 1
ATOM 1139 C C . LEU A 1 142 ? 8.057 -7.203 -3.756 1.00 93.25 142 LEU A C 1
ATOM 1141 O O . LEU A 1 142 ? 7.168 -6.585 -4.344 1.00 93.25 142 LEU A O 1
ATOM 1145 N N . ASP A 1 143 ? 8.673 -8.248 -4.297 1.00 93.88 143 ASP A N 1
ATOM 1146 C CA . ASP A 1 143 ? 8.259 -8.816 -5.574 1.00 93.88 143 ASP A CA 1
ATOM 1147 C C . ASP A 1 143 ? 7.029 -9.735 -5.389 1.00 93.88 143 ASP A C 1
ATOM 1149 O O . ASP A 1 143 ? 6.887 -10.392 -4.348 1.00 93.88 143 ASP A O 1
ATOM 1153 N N . PRO A 1 144 ? 6.104 -9.770 -6.365 1.00 95.06 144 PRO A N 1
ATOM 1154 C CA . PRO A 1 144 ? 5.026 -10.752 -6.377 1.00 95.06 144 PRO A CA 1
ATOM 1155 C C . PRO A 1 144 ? 5.576 -12.182 -6.465 1.00 95.06 144 PRO A C 1
ATOM 1157 O O . PRO A 1 144 ? 6.690 -12.406 -6.930 1.00 95.06 144 PRO A O 1
ATOM 1160 N N . SER A 1 145 ? 4.786 -13.157 -6.023 1.00 93.94 145 SER A N 1
ATOM 1161 C CA . SER A 1 145 ? 5.136 -14.572 -6.148 1.00 93.94 145 SER A CA 1
ATOM 1162 C C . SER A 1 145 ? 4.947 -15.066 -7.581 1.00 93.94 145 SER A C 1
ATOM 1164 O O . SER A 1 145 ? 3.969 -14.709 -8.238 1.00 93.94 145 SER A O 1
ATOM 1166 N N . ASP A 1 146 ? 5.842 -15.949 -8.020 1.00 92.12 146 ASP A N 1
ATOM 1167 C CA . ASP A 1 146 ? 5.697 -16.692 -9.275 1.00 92.12 146 ASP A CA 1
ATOM 1168 C C . ASP A 1 146 ? 4.738 -17.892 -9.147 1.00 92.12 146 ASP A C 1
ATOM 1170 O O . ASP A 1 146 ? 4.359 -18.476 -10.159 1.00 92.12 146 ASP A O 1
ATOM 1174 N N . ASP A 1 147 ? 4.345 -18.280 -7.925 1.00 93.06 147 ASP A N 1
ATOM 1175 C CA . ASP A 1 147 ? 3.404 -19.380 -7.685 1.00 93.06 147 ASP A CA 1
ATOM 1176 C C . ASP A 1 147 ? 1.952 -18.918 -7.932 1.00 93.06 147 ASP A C 1
ATOM 1178 O O . ASP A 1 147 ? 1.433 -18.117 -7.137 1.00 93.06 147 ASP A O 1
ATOM 1182 N N . PRO A 1 148 ? 1.260 -19.449 -8.967 1.00 89.75 148 PRO A N 1
ATOM 1183 C CA . PRO A 1 148 ? -0.112 -19.072 -9.315 1.00 89.75 148 PRO A CA 1
ATOM 1184 C C . PRO A 1 148 ? -1.144 -19.341 -8.216 1.00 89.75 148 PRO A C 1
ATOM 1186 O O . PRO A 1 148 ? -2.241 -18.789 -8.253 1.00 89.75 148 PRO A O 1
ATOM 1189 N N . HIS A 1 149 ? -0.826 -20.204 -7.249 1.00 90.75 149 HIS A N 1
ATOM 1190 C CA . HIS A 1 149 ? -1.739 -20.597 -6.175 1.00 90.75 149 HIS A CA 1
ATOM 1191 C C . HIS A 1 149 ? -1.434 -19.916 -4.838 1.00 90.75 149 HIS A C 1
ATOM 1193 O O . HIS A 1 149 ? -2.143 -20.138 -3.857 1.00 90.75 149 HIS A O 1
ATOM 1199 N N . SER A 1 150 ? -0.415 -19.056 -4.793 1.00 91.25 150 SER A N 1
ATOM 1200 C CA . SER A 1 150 ? -0.005 -18.362 -3.569 1.00 91.25 150 SER A CA 1
ATOM 1201 C C . SER A 1 150 ? -1.009 -17.310 -3.085 1.00 91.25 150 SER A C 1
ATOM 1203 O O . SER A 1 150 ? -0.930 -16.881 -1.932 1.00 91.25 150 SER A O 1
ATOM 1205 N N . GLY A 1 151 ? -1.914 -16.850 -3.960 1.00 91.38 151 GLY A N 1
ATOM 1206 C CA . GLY A 1 151 ? -2.739 -15.663 -3.712 1.00 91.38 151 GLY A CA 1
ATOM 1207 C C . GLY A 1 151 ? -1.897 -14.394 -3.536 1.00 91.38 151 GLY A C 1
ATOM 1208 O O . GLY A 1 151 ? -2.313 -13.461 -2.849 1.00 91.38 151 GLY A O 1
ATOM 1209 N N . ASN A 1 152 ? -0.674 -14.397 -4.075 1.00 94.00 152 ASN A N 1
ATOM 1210 C CA . ASN A 1 152 ? 0.303 -13.322 -3.984 1.00 94.00 152 ASN A CA 1
ATOM 1211 C C . ASN A 1 152 ? 0.996 -13.051 -5.329 1.00 94.00 152 ASN A C 1
ATOM 1213 O O . ASN A 1 152 ? 2.121 -12.545 -5.365 1.00 94.00 152 ASN A O 1
ATOM 1217 N N . THR A 1 153 ? 0.355 -13.421 -6.434 1.00 96.31 153 THR A N 1
ATOM 1218 C CA . THR A 1 153 ? 0.872 -13.186 -7.782 1.00 96.31 153 THR A CA 1
ATOM 1219 C C . THR A 1 153 ? 0.806 -11.707 -8.154 1.00 96.31 153 THR A C 1
ATOM 1221 O O . THR A 1 153 ? 0.173 -10.888 -7.477 1.00 96.31 153 THR A O 1
ATOM 1224 N N . LEU A 1 154 ? 1.441 -11.341 -9.272 1.00 96.50 154 LEU A N 1
ATOM 1225 C CA . LEU A 1 154 ? 1.277 -10.000 -9.832 1.00 96.50 154 LEU A CA 1
ATOM 1226 C C . LEU A 1 154 ? -0.200 -9.718 -10.152 1.00 96.50 154 LEU A C 1
ATOM 1228 O O . LEU A 1 154 ? -0.680 -8.631 -9.845 1.00 96.50 154 LEU A O 1
ATOM 1232 N N . GLN A 1 155 ? -0.923 -10.701 -10.694 1.00 96.12 155 GLN A N 1
ATOM 1233 C CA . GLN A 1 155 ? -2.340 -10.567 -11.029 1.00 96.12 155 GLN A CA 1
ATOM 1234 C C . GLN A 1 155 ? -3.207 -10.341 -9.785 1.00 96.12 155 GLN A C 1
ATOM 1236 O O . GLN A 1 155 ? -4.091 -9.482 -9.801 1.00 96.12 155 GLN A O 1
ATOM 1241 N N . ASP A 1 156 ? -2.920 -11.045 -8.686 1.00 96.19 156 ASP A N 1
ATOM 1242 C CA . ASP A 1 156 ? -3.602 -10.822 -7.407 1.00 96.19 156 ASP A CA 1
ATOM 1243 C C . ASP A 1 156 ? -3.385 -9.380 -6.926 1.00 96.19 156 ASP A C 1
ATOM 1245 O O . ASP A 1 156 ? -4.321 -8.712 -6.478 1.00 96.19 156 ASP A O 1
ATOM 1249 N N . PHE A 1 157 ? -2.154 -8.866 -7.051 1.00 97.56 157 PHE A N 1
ATOM 1250 C CA . PHE A 1 157 ? -1.814 -7.518 -6.589 1.00 97.56 157 PHE A CA 1
ATOM 1251 C C . PHE A 1 157 ? -2.436 -6.434 -7.462 1.00 97.56 157 PHE A C 1
ATOM 1253 O O . PHE A 1 157 ? -2.974 -5.462 -6.932 1.00 97.56 157 PHE A O 1
ATOM 1260 N N . GLN A 1 158 ? -2.431 -6.620 -8.781 1.00 97.38 158 GLN A N 1
ATOM 1261 C CA . GLN A 1 158 ? -3.123 -5.744 -9.724 1.00 97.38 158 GLN A CA 1
ATOM 1262 C C . GLN A 1 158 ? -4.629 -5.706 -9.434 1.00 97.38 158 GLN A C 1
ATOM 1264 O O . GLN A 1 158 ? -5.203 -4.624 -9.315 1.00 97.38 158 GLN A O 1
ATOM 1269 N N . SER A 1 159 ? -5.248 -6.875 -9.241 1.00 96.38 159 SER A N 1
ATOM 1270 C CA . SER A 1 159 ? -6.676 -6.997 -8.923 1.00 96.38 159 SER A CA 1
ATOM 1271 C C . SER A 1 159 ? -7.020 -6.290 -7.613 1.00 96.38 159 SER A C 1
ATOM 1273 O O . SER A 1 159 ? -8.020 -5.580 -7.531 1.00 96.38 159 SER A O 1
ATOM 1275 N N . TYR A 1 160 ? -6.164 -6.417 -6.596 1.00 96.69 160 TYR A N 1
ATOM 1276 C CA . TYR A 1 160 ? -6.330 -5.697 -5.337 1.00 96.69 160 TYR A CA 1
ATOM 1277 C C . TYR A 1 160 ? -6.178 -4.173 -5.508 1.00 96.69 160 TYR A C 1
ATOM 1279 O O . TYR A 1 160 ? -7.028 -3.410 -5.048 1.00 96.69 160 TYR A O 1
ATOM 1287 N N . ALA A 1 161 ? -5.121 -3.721 -6.191 1.00 97.25 161 ALA A N 1
ATOM 1288 C CA . ALA A 1 161 ? -4.794 -2.305 -6.369 1.00 97.25 161 ALA A CA 1
ATOM 1289 C C . ALA A 1 161 ? -5.796 -1.539 -7.251 1.00 97.25 161 ALA A C 1
ATOM 1291 O O . ALA A 1 161 ? -5.975 -0.335 -7.065 1.00 97.25 161 ALA A O 1
ATOM 1292 N N . TYR A 1 162 ? -6.446 -2.216 -8.198 1.00 97.25 162 TYR A N 1
ATOM 1293 C CA . TYR A 1 162 ? -7.486 -1.637 -9.057 1.00 97.25 162 TYR A CA 1
ATOM 1294 C C . TYR A 1 162 ? -8.913 -1.946 -8.593 1.00 97.25 162 TYR A C 1
ATOM 1296 O O . TYR A 1 162 ? -9.858 -1.349 -9.107 1.00 97.25 162 TYR A O 1
ATOM 1304 N N . GLY A 1 163 ? -9.071 -2.822 -7.601 1.00 95.44 163 GLY A N 1
ATOM 1305 C CA . GLY A 1 163 ? -10.352 -3.135 -6.985 1.00 95.44 163 GLY A CA 1
ATOM 1306 C C . GLY A 1 163 ? -10.853 -2.060 -6.014 1.00 95.44 163 GLY A C 1
ATOM 1307 O O . GLY A 1 163 ? -10.326 -0.952 -5.916 1.00 95.44 163 GLY A O 1
ATOM 1308 N N . ILE A 1 164 ? -11.881 -2.424 -5.244 1.00 89.75 164 ILE A N 1
ATOM 1309 C CA . ILE A 1 164 ? -12.611 -1.522 -4.334 1.00 89.75 164 ILE A CA 1
ATOM 1310 C C . ILE A 1 164 ? -11.759 -0.929 -3.200 1.00 89.75 164 ILE A C 1
ATOM 1312 O O . ILE A 1 164 ? -12.091 0.128 -2.672 1.00 89.75 164 ILE A O 1
ATOM 1316 N N . HIS A 1 165 ? -10.667 -1.597 -2.823 1.00 86.38 165 HIS A N 1
ATOM 1317 C CA . HIS A 1 165 ? -9.779 -1.177 -1.732 1.00 86.38 165 HIS A CA 1
ATOM 1318 C C . HIS A 1 165 ? -8.494 -0.503 -2.231 1.00 86.38 165 HIS A C 1
ATOM 1320 O O . HIS A 1 165 ? -7.653 -0.095 -1.429 1.00 86.38 165 HIS A O 1
ATOM 1326 N N . GLY A 1 166 ? -8.334 -0.398 -3.550 1.00 83.44 166 GLY A N 1
ATOM 1327 C CA . GLY A 1 166 ? -7.196 0.238 -4.182 1.00 83.44 166 GLY A CA 1
ATOM 1328 C C . GLY A 1 166 ? -7.144 1.743 -3.937 1.00 83.44 166 GLY A C 1
ATOM 1329 O O . GLY A 1 166 ? -8.169 2.418 -3.850 1.00 83.44 166 GLY A O 1
ATOM 1330 N N . ASN A 1 167 ? -5.936 2.300 -3.883 1.00 92.31 167 ASN A N 1
ATOM 1331 C CA . ASN A 1 167 ? -5.725 3.746 -3.910 1.00 92.31 167 ASN A CA 1
ATOM 1332 C C . ASN A 1 167 ? -4.686 4.120 -4.976 1.00 92.31 167 ASN A C 1
ATOM 1334 O O . ASN A 1 167 ? -4.036 3.246 -5.549 1.00 92.31 167 ASN A O 1
ATOM 1338 N N . GLY A 1 168 ? -4.534 5.419 -5.254 1.00 94.62 168 GLY A N 1
ATOM 1339 C CA . GLY A 1 168 ? -3.639 5.898 -6.314 1.00 94.62 168 GLY A CA 1
ATOM 1340 C C . GLY A 1 168 ? -2.195 5.407 -6.175 1.00 94.62 168 GLY A C 1
ATOM 1341 O O . GLY A 1 168 ? -1.583 5.034 -7.169 1.00 94.62 168 GLY A O 1
ATOM 1342 N N . LEU A 1 169 ? -1.685 5.311 -4.944 1.00 96.75 169 LEU A N 1
ATOM 1343 C CA . LEU A 1 169 ? -0.319 4.858 -4.680 1.00 96.75 169 LEU A CA 1
ATOM 1344 C C . LEU A 1 169 ? -0.166 3.347 -4.898 1.00 96.75 169 LEU A C 1
ATOM 1346 O O . LEU A 1 169 ? 0.831 2.911 -5.462 1.00 96.75 169 LEU A O 1
ATOM 1350 N N . LEU A 1 170 ? -1.158 2.528 -4.530 1.00 97.56 170 LEU A N 1
ATOM 1351 C CA . LEU A 1 170 ? -1.135 1.099 -4.868 1.00 97.56 170 LEU A CA 1
ATOM 1352 C C . LEU A 1 170 ? -1.245 0.855 -6.373 1.00 97.56 170 LEU A C 1
ATOM 1354 O O . LEU A 1 170 ? -0.589 -0.054 -6.878 1.00 97.56 170 LEU A O 1
ATOM 1358 N N . LYS A 1 171 ? -2.032 1.666 -7.089 1.00 97.88 171 LYS A N 1
ATOM 1359 C CA . LYS A 1 171 ? -2.110 1.608 -8.556 1.00 97.88 171 LYS A CA 1
ATOM 1360 C C . LYS A 1 171 ? -0.758 1.911 -9.191 1.00 97.88 171 LYS A C 1
ATOM 1362 O O . LYS A 1 171 ? -0.303 1.145 -10.033 1.00 97.88 171 LYS A O 1
ATOM 1367 N N . GLU A 1 172 ? -0.073 2.950 -8.716 1.00 97.19 172 GLU A N 1
ATOM 1368 C CA . GLU A 1 172 ? 1.290 3.281 -9.143 1.00 97.19 172 GLU A CA 1
ATOM 1369 C C . GLU A 1 172 ? 2.260 2.112 -8.900 1.00 97.19 172 GLU A C 1
ATOM 1371 O O . GLU A 1 172 ? 2.992 1.709 -9.805 1.00 97.19 172 GLU A O 1
ATOM 1376 N N . GLN A 1 173 ? 2.207 1.487 -7.717 1.00 97.94 173 GLN A N 1
ATOM 1377 C CA . GLN A 1 173 ? 3.023 0.305 -7.420 1.00 97.94 173 GLN A CA 1
ATOM 1378 C C . GLN A 1 173 ? 2.690 -0.887 -8.330 1.00 97.94 173 GLN A C 1
ATOM 1380 O O . GLN A 1 173 ? 3.596 -1.587 -8.787 1.00 97.94 173 GLN A O 1
ATOM 1385 N N . ALA A 1 174 ? 1.409 -1.126 -8.620 1.00 97.88 174 ALA A N 1
ATOM 1386 C CA . ALA A 1 174 ? 0.987 -2.189 -9.527 1.00 97.88 174 ALA A CA 1
ATOM 1387 C C . ALA A 1 174 ? 1.506 -1.941 -10.949 1.00 97.88 174 ALA A C 1
ATOM 1389 O O . ALA A 1 174 ? 2.068 -2.855 -11.557 1.00 97.88 174 ALA A O 1
ATOM 1390 N N . VAL A 1 175 ? 1.397 -0.710 -11.456 1.00 98.00 175 VAL A N 1
ATOM 1391 C CA . VAL A 1 175 ? 1.932 -0.312 -12.767 1.00 98.00 175 VAL A CA 1
ATOM 1392 C C . VAL A 1 175 ? 3.450 -0.479 -12.813 1.00 98.00 175 VAL A C 1
ATOM 1394 O O . VAL A 1 175 ? 3.951 -1.115 -13.738 1.00 98.00 175 VAL A O 1
ATOM 1397 N N . GLY A 1 176 ? 4.183 -0.007 -11.801 1.00 96.75 176 GLY A N 1
ATOM 1398 C CA . GLY A 1 176 ? 5.643 -0.126 -11.748 1.00 96.75 176 GLY A CA 1
ATOM 1399 C C . GLY A 1 176 ? 6.133 -1.579 -11.772 1.00 96.75 176 GLY A C 1
ATOM 1400 O O . GLY A 1 176 ? 7.026 -1.932 -12.548 1.00 96.75 176 GLY A O 1
ATOM 1401 N N . LYS A 1 177 ? 5.506 -2.465 -10.987 1.00 96.88 177 LYS A N 1
ATOM 1402 C CA . LYS A 1 177 ? 5.837 -3.904 -10.988 1.00 96.88 177 LYS A CA 1
ATOM 1403 C C . LYS A 1 177 ? 5.480 -4.570 -12.319 1.00 96.88 177 LYS A C 1
ATOM 1405 O O . LYS A 1 177 ? 6.252 -5.372 -12.840 1.00 96.88 177 LYS A O 1
ATOM 1410 N N . THR A 1 178 ? 4.353 -4.183 -12.904 1.00 96.69 178 THR A N 1
ATOM 1411 C CA . THR A 1 178 ? 3.902 -4.670 -14.215 1.00 96.69 178 THR A CA 1
ATOM 1412 C C . 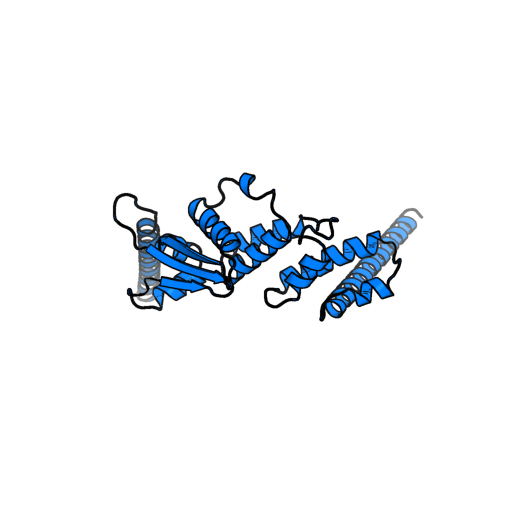THR A 1 178 ? 4.853 -4.250 -15.330 1.00 96.69 178 THR A C 1
ATOM 1414 O O . THR A 1 178 ? 5.225 -5.068 -16.166 1.00 96.69 178 THR A O 1
ATOM 1417 N N . MET A 1 179 ? 5.339 -3.009 -15.287 1.00 94.94 179 MET A N 1
ATOM 1418 C CA . MET A 1 179 ? 6.359 -2.488 -16.193 1.00 94.94 179 MET A CA 1
ATOM 1419 C C . MET A 1 179 ? 7.659 -3.290 -16.105 1.00 94.94 179 MET A C 1
ATOM 1421 O O . MET A 1 179 ? 8.216 -3.680 -17.130 1.00 94.94 179 MET A O 1
ATOM 1425 N N . LYS A 1 180 ? 8.127 -3.587 -14.885 1.00 94.06 180 LYS A N 1
ATOM 1426 C CA . LYS A 1 180 ? 9.331 -4.403 -14.650 1.00 94.06 180 LYS A CA 1
ATOM 1427 C C . LYS A 1 180 ? 9.213 -5.777 -15.321 1.00 94.06 180 LYS A C 1
ATOM 1429 O O . LYS A 1 180 ? 10.130 -6.179 -16.036 1.00 94.06 180 LYS A O 1
ATOM 1434 N N . VAL A 1 181 ? 8.082 -6.467 -15.144 1.00 93.31 181 VAL A N 1
ATOM 1435 C CA . VAL A 1 181 ? 7.828 -7.781 -15.767 1.00 93.31 181 VAL A CA 1
ATOM 1436 C C . VAL A 1 181 ? 7.701 -7.669 -17.290 1.00 93.31 181 VAL A C 1
ATOM 1438 O O . VAL A 1 181 ? 8.323 -8.442 -18.020 1.00 93.31 181 VAL A O 1
ATOM 1441 N N . PHE A 1 182 ? 6.961 -6.674 -17.783 1.00 93.19 182 PHE A N 1
ATOM 1442 C CA . PHE A 1 182 ? 6.773 -6.439 -19.214 1.00 93.19 182 PHE A CA 1
ATOM 1443 C C . PHE A 1 182 ? 8.106 -6.230 -19.942 1.00 93.19 182 PHE A C 1
ATOM 1445 O O . PHE A 1 182 ? 8.384 -6.892 -20.943 1.00 93.19 182 PHE A O 1
ATOM 1452 N N . LEU A 1 183 ? 8.980 -5.380 -19.403 1.00 90.25 183 LEU A N 1
ATOM 1453 C CA . LEU A 1 183 ? 10.299 -5.120 -19.982 1.00 90.25 183 LEU A CA 1
ATOM 1454 C C . LEU A 1 183 ? 11.207 -6.356 -19.927 1.00 90.25 183 LEU A C 1
ATOM 1456 O O . LEU A 1 183 ? 11.936 -6.626 -20.882 1.00 90.25 183 LEU A O 1
ATOM 1460 N N . ALA A 1 184 ? 11.129 -7.142 -18.849 1.00 91.19 184 ALA A N 1
ATOM 1461 C CA . ALA A 1 184 ? 11.879 -8.390 -18.723 1.00 91.19 184 ALA A CA 1
ATOM 1462 C C . ALA A 1 184 ? 11.445 -9.453 -19.753 1.00 91.19 184 ALA A C 1
ATOM 1464 O O . ALA A 1 184 ? 12.275 -10.241 -20.210 1.00 91.19 184 ALA A O 1
ATOM 1465 N N . SER A 1 185 ? 10.175 -9.444 -20.179 1.00 88.69 185 SER A N 1
ATOM 1466 C CA . SER A 1 185 ? 9.626 -10.394 -21.162 1.00 88.69 185 SER A CA 1
ATOM 1467 C C . SER A 1 185 ? 10.113 -10.182 -22.606 1.00 88.69 185 SER A C 1
ATOM 1469 O O . SER A 1 185 ? 9.855 -11.018 -23.476 1.00 88.69 185 SER A O 1
ATOM 1471 N N . LYS A 1 186 ? 10.827 -9.078 -22.879 1.00 86.25 186 LYS A N 1
ATOM 1472 C CA . LYS A 1 186 ? 11.240 -8.656 -24.231 1.00 86.25 186 LYS A CA 1
ATOM 1473 C C . LYS A 1 186 ? 10.064 -8.540 -25.212 1.00 86.25 186 LYS A C 1
ATOM 1475 O O . LYS A 1 186 ? 10.212 -8.889 -26.381 1.00 86.25 186 LYS A O 1
ATOM 1480 N N . LEU A 1 187 ? 8.918 -8.041 -24.738 1.00 77.94 187 LEU A N 1
ATOM 1481 C CA . LEU A 1 187 ? 7.736 -7.741 -25.558 1.00 77.94 187 LEU A CA 1
ATOM 1482 C C . LEU A 1 187 ? 7.104 -8.969 -26.241 1.00 77.94 187 LEU A C 1
ATOM 1484 O O . LEU A 1 187 ? 6.449 -8.841 -27.274 1.00 77.94 187 LEU A O 1
ATOM 1488 N N . LYS A 1 188 ? 7.303 -10.176 -25.702 1.00 80.69 188 LYS A N 1
ATOM 1489 C CA . LYS A 1 188 ? 6.626 -11.373 -26.215 1.00 80.69 188 LYS A CA 1
ATOM 1490 C C . LYS A 1 188 ? 5.196 -11.427 -25.680 1.00 80.69 188 LYS A C 1
ATOM 1492 O O . LYS A 1 188 ? 5.006 -11.327 -24.475 1.00 80.69 188 LYS A O 1
ATOM 1497 N N . GLY A 1 189 ? 4.227 -11.634 -26.572 1.00 87.19 189 GLY A N 1
ATOM 1498 C CA . GLY A 1 189 ? 2.817 -11.800 -26.204 1.00 87.19 189 GLY A CA 1
ATOM 1499 C C . GLY A 1 189 ? 2.164 -10.522 -25.670 1.00 87.19 189 GLY A C 1
ATOM 1500 O O . GLY A 1 189 ? 1.571 -10.522 -24.594 1.00 87.19 189 GLY A O 1
ATOM 1501 N N . ILE A 1 190 ? 2.340 -9.401 -26.385 1.00 90.38 190 ILE A N 1
ATOM 1502 C CA . ILE A 1 190 ? 1.772 -8.098 -25.990 1.00 90.38 190 ILE A CA 1
ATOM 1503 C C . ILE A 1 190 ? 0.244 -8.170 -25.926 1.00 90.38 190 ILE A C 1
ATOM 1505 O O . ILE A 1 190 ? -0.343 -7.611 -25.004 1.00 90.38 190 ILE A O 1
ATOM 1509 N N . ASP A 1 191 ? -0.388 -8.858 -26.876 1.00 92.19 191 ASP A N 1
ATOM 1510 C CA . ASP A 1 191 ? -1.845 -8.959 -26.929 1.00 92.19 191 ASP A CA 1
ATOM 1511 C C . ASP A 1 191 ? -2.373 -9.716 -25.707 1.00 92.19 191 ASP A C 1
ATOM 1513 O O . ASP A 1 191 ? -3.245 -9.208 -25.000 1.00 92.19 191 ASP A O 1
ATOM 1517 N N . GLU A 1 192 ? -1.778 -10.869 -25.376 1.00 92.44 192 GLU A N 1
ATOM 1518 C CA . GLU A 1 192 ? -2.136 -11.622 -24.173 1.00 92.44 192 GLU A CA 1
ATOM 1519 C C . GLU A 1 192 ? -1.906 -10.788 -22.908 1.00 92.44 192 GLU A C 1
ATOM 1521 O O . GLU A 1 192 ? -2.770 -10.736 -22.031 1.00 92.44 192 GLU A O 1
ATOM 1526 N N . PHE A 1 193 ? -0.783 -10.071 -22.838 1.00 91.94 193 PHE A N 1
ATOM 1527 C CA . PHE A 1 193 ? -0.465 -9.191 -21.719 1.00 91.94 193 PHE A CA 1
ATOM 1528 C C . PHE A 1 193 ? -1.504 -8.078 -21.535 1.00 91.94 193 PHE A C 1
ATOM 1530 O O . PHE A 1 193 ? -1.986 -7.881 -20.422 1.00 91.94 193 PHE A O 1
ATOM 1537 N N . ILE A 1 194 ? -1.884 -7.377 -22.609 1.00 92.69 194 ILE A N 1
ATOM 1538 C CA . ILE A 1 194 ? -2.884 -6.301 -22.560 1.00 92.69 194 ILE A CA 1
ATOM 1539 C C . ILE A 1 194 ? -4.237 -6.855 -22.114 1.00 92.69 194 ILE A C 1
ATOM 1541 O O . ILE A 1 194 ? -4.894 -6.242 -21.275 1.00 92.69 194 ILE A O 1
ATOM 1545 N N . THR A 1 195 ? -4.637 -8.021 -22.631 1.00 93.94 195 THR A N 1
ATOM 1546 C CA . THR A 1 195 ? -5.914 -8.650 -22.257 1.00 93.94 195 THR A CA 1
ATOM 1547 C C . THR A 1 195 ? -5.957 -9.142 -20.809 1.00 93.94 195 THR A C 1
ATOM 1549 O O . THR A 1 195 ? -7.045 -9.327 -20.271 1.00 93.94 195 THR A O 1
ATOM 1552 N N . ALA A 1 196 ? -4.801 -9.334 -20.169 1.00 93.88 196 ALA A N 1
ATOM 1553 C CA . ALA A 1 196 ? -4.706 -9.778 -18.782 1.00 93.88 196 ALA A CA 1
ATOM 1554 C C . ALA A 1 196 ? -4.748 -8.630 -17.753 1.00 93.88 196 ALA A C 1
ATOM 1556 O O . ALA A 1 196 ? -4.860 -8.900 -16.555 1.00 93.88 196 ALA A O 1
ATOM 1557 N N . LEU A 1 197 ? -4.645 -7.364 -18.181 1.00 95.44 197 LEU A N 1
ATOM 1558 C CA . LEU A 1 197 ? -4.660 -6.220 -17.265 1.00 95.44 197 LEU A CA 1
ATOM 1559 C C . LEU A 1 197 ? -6.077 -5.948 -16.725 1.00 95.44 197 LEU A C 1
ATOM 1561 O O . LEU A 1 197 ? -7.034 -5.977 -17.498 1.00 95.44 197 LEU A O 1
ATOM 1565 N N . PRO A 1 198 ? -6.230 -5.6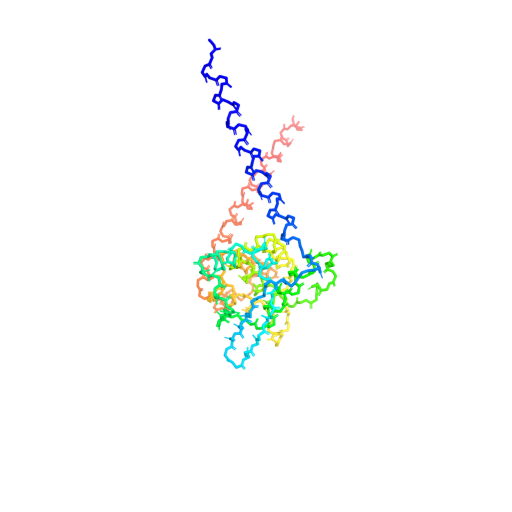07 -15.429 1.00 96.25 198 PRO A N 1
ATOM 1566 C CA . PRO A 1 198 ? -7.515 -5.173 -14.891 1.00 96.25 198 PRO A CA 1
ATOM 1567 C C . PRO A 1 198 ? -8.050 -3.900 -15.552 1.00 96.25 198 PRO A C 1
ATOM 1569 O O . PRO A 1 198 ? -7.293 -3.048 -16.034 1.00 96.25 198 PRO A O 1
ATOM 1572 N N . ASP A 1 199 ? -9.368 -3.724 -15.472 1.00 94.38 199 ASP A N 1
ATOM 1573 C CA . ASP A 1 199 ? -10.044 -2.522 -15.950 1.00 94.38 199 ASP A CA 1
ATOM 1574 C C . ASP A 1 199 ? -9.437 -1.245 -15.345 1.00 94.38 199 ASP A C 1
ATOM 1576 O O . ASP A 1 199 ? -9.158 -1.140 -14.148 1.00 94.38 199 ASP A O 1
ATOM 1580 N N . GLY A 1 200 ? -9.211 -0.247 -16.199 1.00 94.50 200 GLY A N 1
ATOM 1581 C CA . GLY A 1 200 ? -8.577 1.022 -15.834 1.00 94.50 200 GLY A CA 1
ATOM 1582 C C . GLY A 1 200 ? -7.047 0.977 -15.758 1.00 94.50 200 GLY A C 1
ATOM 1583 O O . GLY A 1 200 ? -6.415 2.014 -15.962 1.00 94.50 200 GLY A O 1
ATOM 1584 N N . MET A 1 201 ? -6.431 -0.195 -15.565 1.00 97.50 201 MET A N 1
ATOM 1585 C CA . MET A 1 201 ? -4.972 -0.306 -15.463 1.00 97.50 201 MET A CA 1
ATOM 1586 C C . MET A 1 201 ? -4.263 -0.028 -16.785 1.00 97.50 201 MET A C 1
ATOM 1588 O O . MET A 1 201 ? -3.195 0.580 -16.781 1.00 97.50 201 MET A O 1
ATOM 1592 N N . LEU A 1 202 ? -4.858 -0.412 -17.919 1.00 96.19 202 LEU A N 1
ATOM 1593 C CA . LEU A 1 202 ? -4.266 -0.165 -19.236 1.00 96.19 202 LEU A CA 1
ATOM 1594 C C . LEU A 1 202 ? -3.970 1.326 -19.460 1.00 96.19 202 LEU A C 1
ATOM 1596 O O . LEU A 1 202 ? -2.903 1.669 -19.956 1.00 96.19 202 LEU A O 1
ATOM 1600 N N . ALA A 1 203 ? -4.878 2.221 -19.061 1.00 96.69 203 ALA A N 1
ATOM 1601 C CA . ALA A 1 203 ? -4.682 3.659 -19.233 1.00 96.69 203 ALA A CA 1
ATOM 1602 C C . ALA A 1 203 ? -3.486 4.178 -18.416 1.00 96.69 203 ALA A C 1
ATOM 1604 O O . ALA A 1 203 ? -2.638 4.894 -18.953 1.00 96.69 203 ALA A O 1
ATOM 1605 N N . ASP A 1 204 ? -3.386 3.778 -17.146 1.00 97.88 204 ASP A N 1
ATOM 1606 C CA . ASP A 1 204 ? -2.273 4.161 -16.270 1.00 97.88 204 ASP A CA 1
ATOM 1607 C C . ASP A 1 204 ? -0.947 3.553 -16.746 1.00 97.88 204 ASP A C 1
ATOM 1609 O O . ASP A 1 204 ? 0.081 4.228 -16.763 1.00 97.88 204 ASP A O 1
ATOM 1613 N N . PHE A 1 205 ? -0.975 2.302 -17.209 1.00 96.94 205 PHE A N 1
ATOM 1614 C CA . PHE A 1 205 ? 0.188 1.618 -17.765 1.00 96.94 205 PHE A CA 1
ATOM 1615 C C . PHE A 1 205 ? 0.703 2.298 -19.040 1.00 96.94 205 PHE A C 1
ATOM 1617 O O . PHE A 1 205 ? 1.899 2.570 -19.158 1.00 96.94 205 PHE A O 1
ATOM 1624 N N . MET A 1 206 ? -0.188 2.624 -19.983 1.00 96.12 206 MET A N 1
ATOM 1625 C CA . MET A 1 206 ? 0.17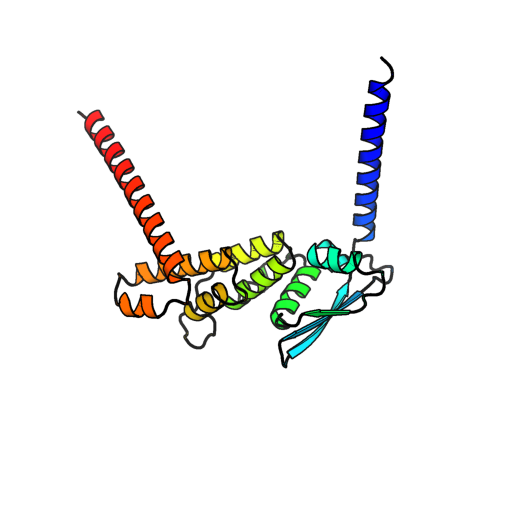3 3.334 -21.216 1.00 96.12 206 MET A CA 1
ATOM 1626 C C . MET A 1 206 ? 0.713 4.735 -20.921 1.00 96.12 206 MET A C 1
ATOM 1628 O O . MET A 1 206 ? 1.674 5.176 -21.557 1.00 96.12 206 MET A O 1
ATOM 1632 N N . LYS A 1 207 ? 0.130 5.424 -19.933 1.00 96.38 207 LYS A N 1
ATOM 1633 C CA . LYS A 1 207 ? 0.623 6.717 -19.458 1.00 96.38 207 LYS A CA 1
ATOM 1634 C C . LYS A 1 207 ? 2.044 6.596 -18.907 1.00 96.38 207 LYS A C 1
ATOM 1636 O O . LYS A 1 207 ? 2.905 7.367 -19.328 1.00 96.38 207 LYS A O 1
ATOM 1641 N N . GLU A 1 208 ? 2.302 5.624 -18.036 1.00 95.06 208 GLU A N 1
ATOM 1642 C CA . GLU A 1 208 ? 3.633 5.393 -17.464 1.00 95.06 208 GLU A CA 1
ATOM 1643 C C . GLU A 1 208 ? 4.660 5.031 -18.548 1.00 95.06 208 GLU A C 1
ATOM 1645 O O . GLU A 1 208 ? 5.743 5.613 -18.593 1.00 95.06 208 GLU A O 1
ATOM 1650 N N . MET A 1 209 ? 4.309 4.144 -19.491 1.00 93.75 209 MET A N 1
ATOM 1651 C CA . MET A 1 209 ? 5.177 3.831 -20.636 1.00 93.75 209 MET A CA 1
ATOM 1652 C C . MET A 1 209 ? 5.525 5.080 -21.442 1.00 93.75 209 MET A C 1
ATOM 1654 O O . MET A 1 209 ? 6.692 5.299 -21.766 1.00 93.75 209 MET A O 1
ATOM 1658 N N . SER A 1 210 ? 4.526 5.908 -21.759 1.00 95.69 210 SER A N 1
ATOM 1659 C CA . SER A 1 210 ? 4.735 7.136 -22.525 1.00 95.69 210 SER A CA 1
ATOM 1660 C C . SER A 1 210 ? 5.635 8.124 -21.783 1.00 95.69 210 SER A C 1
ATOM 1662 O O . SER A 1 210 ? 6.483 8.759 -22.409 1.00 95.69 210 SER A O 1
ATOM 1664 N N . GLN A 1 211 ? 5.455 8.270 -20.469 1.00 93.88 211 GLN A N 1
ATOM 1665 C CA . GLN A 1 211 ? 6.273 9.156 -19.642 1.00 93.88 211 GLN A CA 1
ATOM 1666 C C . GLN A 1 211 ? 7.716 8.666 -19.549 1.00 93.88 211 GLN A C 1
ATOM 1668 O O . GLN A 1 211 ? 8.646 9.466 -19.657 1.00 93.88 211 GLN A O 1
ATOM 1673 N N . ARG A 1 212 ? 7.910 7.354 -19.397 1.00 92.69 212 ARG A N 1
ATOM 1674 C CA . ARG A 1 212 ? 9.237 6.745 -19.360 1.00 92.69 212 ARG A CA 1
ATOM 1675 C C . ARG A 1 212 ? 9.960 6.874 -20.695 1.00 92.69 212 ARG A C 1
ATOM 1677 O O . ARG A 1 212 ? 11.092 7.333 -20.711 1.00 92.69 212 ARG A O 1
ATOM 1684 N N . TRP A 1 213 ? 9.284 6.587 -21.807 1.00 91.81 213 TRP A N 1
ATOM 1685 C CA . TRP A 1 213 ? 9.850 6.785 -23.143 1.00 91.81 213 TRP A CA 1
ATOM 1686 C C . TRP A 1 213 ? 10.279 8.236 -23.383 1.00 91.81 213 TRP A C 1
ATOM 1688 O O . TRP A 1 213 ? 11.366 8.482 -23.902 1.00 91.81 213 TRP A O 1
ATOM 1698 N N . LEU A 1 214 ? 9.448 9.204 -22.979 1.00 93.88 214 LEU A N 1
ATOM 1699 C CA . LEU A 1 214 ? 9.787 10.620 -23.113 1.00 93.88 214 LEU A CA 1
ATOM 1700 C C . LEU A 1 214 ? 11.025 10.985 -22.283 1.00 93.88 214 LEU A C 1
ATOM 1702 O O . LEU A 1 214 ? 11.891 11.704 -22.775 1.00 93.88 214 LEU A O 1
ATOM 1706 N N . ARG A 1 215 ? 11.118 10.477 -21.050 1.00 94.50 215 ARG A N 1
ATOM 1707 C CA . ARG A 1 215 ? 12.273 10.686 -20.170 1.00 94.50 215 ARG A CA 1
ATOM 1708 C C . ARG A 1 215 ? 13.549 10.103 -20.774 1.00 94.50 215 ARG A C 1
ATOM 1710 O O . ARG A 1 215 ? 14.522 10.834 -20.921 1.00 94.50 215 ARG A O 1
ATOM 1717 N N . ASP A 1 216 ? 13.508 8.841 -21.195 1.00 93.62 216 ASP A N 1
ATOM 1718 C CA . ASP A 1 216 ? 14.652 8.148 -21.795 1.00 93.62 216 ASP A CA 1
ATOM 1719 C C . ASP A 1 216 ? 15.132 8.874 -23.068 1.00 93.62 216 ASP A C 1
ATOM 1721 O O . ASP A 1 216 ? 16.332 8.975 -23.324 1.00 93.62 216 ASP A O 1
ATOM 1725 N N . ARG A 1 217 ? 14.202 9.437 -23.859 1.00 94.00 217 ARG A N 1
ATOM 1726 C CA . ARG A 1 217 ? 14.538 10.232 -25.049 1.00 94.00 217 ARG A CA 1
ATOM 1727 C C . ARG A 1 217 ? 15.263 11.532 -24.696 1.00 94.00 217 ARG A C 1
ATOM 1729 O O . ARG A 1 217 ? 16.262 11.847 -25.333 1.00 94.00 217 ARG A O 1
ATOM 1736 N N . ILE A 1 218 ? 14.778 12.264 -23.691 1.00 96.50 218 ILE A N 1
ATOM 1737 C CA . ILE A 1 218 ? 15.410 13.508 -23.223 1.00 96.50 218 ILE A CA 1
ATOM 1738 C C . ILE A 1 218 ? 16.817 13.218 -22.688 1.00 96.50 218 ILE A C 1
ATOM 1740 O O . ILE A 1 218 ? 17.769 13.892 -23.072 1.00 96.50 218 ILE A O 1
ATOM 1744 N N . GLU A 1 219 ? 16.970 12.183 -21.860 1.00 96.06 219 GLU A N 1
ATOM 1745 C CA . GLU A 1 219 ? 18.272 11.787 -21.308 1.00 96.06 219 GLU A CA 1
ATOM 1746 C C . GLU A 1 219 ? 19.272 11.401 -22.413 1.00 96.06 219 GLU A C 1
ATOM 1748 O O . GLU A 1 219 ? 20.452 11.752 -22.334 1.00 96.06 219 GLU A O 1
ATOM 1753 N N . LEU A 1 220 ? 18.807 10.729 -23.473 1.00 96.56 220 LEU A N 1
ATOM 1754 C CA . LEU A 1 220 ? 19.634 10.385 -24.631 1.00 96.56 220 LEU A CA 1
ATOM 1755 C C . LEU A 1 220 ? 20.075 11.626 -25.421 1.00 96.56 220 LEU A C 1
ATOM 1757 O O . LEU A 1 220 ? 21.249 11.733 -25.777 1.00 96.56 220 LEU A O 1
ATOM 1761 N N . GLU A 1 221 ? 19.158 12.560 -25.680 1.00 97.19 221 GLU A N 1
ATOM 1762 C CA . GLU A 1 221 ? 19.454 13.822 -26.372 1.00 97.19 221 GLU A CA 1
ATOM 1763 C C . GLU A 1 221 ? 20.485 14.653 -25.579 1.00 97.19 221 GLU A C 1
ATOM 1765 O O . GLU A 1 221 ? 21.456 15.157 -26.148 1.00 97.19 221 GLU A O 1
ATOM 1770 N N . GLU A 1 222 ? 20.344 14.735 -24.252 1.00 97.75 222 GLU A N 1
ATOM 1771 C CA . GLU A 1 222 ? 21.315 15.410 -23.379 1.00 97.75 222 GLU A CA 1
ATOM 1772 C C . GLU A 1 222 ? 22.690 14.727 -23.379 1.00 97.75 222 GLU A C 1
ATOM 1774 O O . GLU A 1 222 ? 23.726 15.399 -23.375 1.00 97.75 222 GLU A O 1
ATOM 1779 N N . ALA A 1 223 ? 22.723 13.392 -23.374 1.00 97.81 223 ALA A N 1
ATOM 1780 C CA . ALA A 1 223 ? 23.967 12.633 -23.429 1.00 97.81 223 ALA A CA 1
ATOM 1781 C C . ALA A 1 223 ? 24.703 12.841 -24.763 1.00 97.81 223 ALA A C 1
ATOM 1783 O O . ALA A 1 223 ? 25.920 13.032 -24.765 1.00 97.81 223 ALA A O 1
ATOM 1784 N N . GLN A 1 224 ? 23.973 12.869 -25.882 1.00 97.81 224 GLN A N 1
ATOM 1785 C CA . GLN A 1 224 ? 24.532 13.146 -27.210 1.00 97.81 224 GLN A CA 1
ATOM 1786 C C . GLN A 1 224 ? 25.119 14.557 -27.296 1.00 97.81 224 GLN A C 1
ATOM 1788 O O . GLN A 1 224 ? 26.250 14.723 -27.745 1.00 97.81 224 GLN A O 1
ATOM 1793 N N . GLN A 1 225 ? 24.411 15.565 -26.781 1.00 98.12 225 GLN A N 1
ATOM 1794 C CA . GLN A 1 225 ? 24.921 16.939 -26.752 1.00 98.12 225 GLN A CA 1
ATOM 1795 C C . GLN A 1 225 ? 26.213 17.067 -25.939 1.00 98.12 225 GLN A C 1
ATOM 1797 O O . GLN A 1 225 ? 27.140 17.763 -26.355 1.00 98.12 225 GLN A O 1
ATOM 1802 N N . LYS A 1 226 ? 26.298 16.391 -24.786 1.00 98.00 226 LYS A N 1
ATOM 1803 C CA . LYS A 1 226 ? 27.521 16.368 -23.967 1.00 98.00 226 LYS A CA 1
ATOM 1804 C C . LYS A 1 226 ? 28.687 15.709 -24.702 1.00 98.00 226 LYS A C 1
ATOM 1806 O O . LYS A 1 226 ? 29.807 16.204 -24.604 1.00 98.00 226 LYS A O 1
ATOM 1811 N N . LEU A 1 227 ? 28.427 14.630 -25.440 1.00 98.12 227 LEU A N 1
ATOM 1812 C CA . LEU A 1 227 ? 29.446 13.950 -26.238 1.00 98.12 227 LEU A CA 1
ATOM 1813 C C . LEU A 1 227 ? 29.968 14.851 -27.367 1.00 98.12 227 LEU A C 1
ATOM 1815 O O . LEU A 1 227 ? 31.175 15.022 -27.493 1.00 98.12 227 LEU A O 1
ATOM 1819 N N . GLU A 1 228 ? 29.082 15.512 -28.114 1.00 98.00 228 GLU A N 1
ATOM 1820 C CA . GLU A 1 228 ? 29.493 16.450 -29.169 1.00 98.00 228 GLU A CA 1
ATOM 1821 C C . GLU A 1 228 ? 30.301 17.637 -28.623 1.00 98.00 228 GLU A C 1
ATOM 1823 O O . GLU A 1 228 ? 31.242 18.108 -29.261 1.00 98.00 228 GLU A O 1
ATOM 1828 N N . GLN A 1 229 ? 29.938 18.155 -27.445 1.00 97.94 229 GLN A N 1
ATOM 1829 C CA . GLN A 1 229 ? 30.700 19.221 -26.787 1.00 97.94 229 GLN A CA 1
ATOM 1830 C C . GLN A 1 229 ? 32.101 18.757 -26.392 1.00 97.94 229 GLN A C 1
ATOM 1832 O O . GLN A 1 229 ? 33.054 19.522 -26.535 1.00 97.94 229 GLN A O 1
ATOM 1837 N N . TYR A 1 230 ? 32.220 17.519 -25.914 1.00 97.94 230 TYR A N 1
ATOM 1838 C CA . TYR A 1 230 ? 33.498 16.911 -25.573 1.00 97.94 230 TYR A CA 1
ATOM 1839 C C . TYR A 1 230 ? 34.386 16.747 -26.816 1.00 97.94 230 TYR A C 1
ATOM 1841 O O . TYR A 1 230 ? 35.517 17.222 -26.817 1.00 97.94 230 TYR A O 1
ATOM 1849 N N . GLU A 1 231 ? 33.852 16.184 -27.904 1.00 97.75 231 GLU A N 1
ATOM 1850 C CA . GLU A 1 231 ? 34.584 16.005 -29.168 1.00 97.75 231 GLU A CA 1
ATOM 1851 C C . GLU A 1 231 ? 35.053 17.342 -29.764 1.00 97.75 231 GLU A C 1
ATOM 1853 O O . GLU A 1 231 ? 36.169 17.447 -30.267 1.00 97.75 231 GLU A O 1
ATOM 1858 N N . ARG A 1 232 ? 34.244 18.406 -29.660 1.00 97.56 232 ARG A N 1
ATOM 1859 C CA . ARG A 1 232 ? 34.649 19.756 -30.096 1.00 97.56 232 ARG A CA 1
ATOM 1860 C C . ARG A 1 232 ? 35.726 20.389 -29.222 1.00 97.56 232 ARG A C 1
ATOM 1862 O O . ARG A 1 232 ? 36.414 21.275 -29.706 1.00 97.56 232 ARG A O 1
ATOM 1869 N N . ALA A 1 233 ? 35.834 20.007 -27.952 1.00 97.31 233 ALA A N 1
ATOM 1870 C CA . ALA A 1 233 ? 36.851 20.542 -27.050 1.00 97.31 233 ALA A CA 1
ATOM 1871 C C . ALA A 1 233 ? 38.226 19.876 -27.245 1.00 97.31 233 ALA A C 1
ATOM 1873 O O . ALA A 1 233 ? 39.234 20.443 -26.826 1.00 97.31 233 ALA A O 1
ATOM 1874 N N . GLU A 1 234 ? 38.273 18.691 -27.862 1.00 93.88 234 GLU A N 1
ATOM 1875 C CA . GLU A 1 234 ? 39.516 17.981 -28.195 1.00 93.88 234 GLU A CA 1
ATOM 1876 C C . GLU A 1 234 ? 40.126 18.399 -29.548 1.00 93.88 234 GLU A C 1
ATOM 1878 O O . GLU A 1 234 ? 41.283 18.068 -29.821 1.00 93.88 234 GLU A O 1
ATOM 1883 N N . HIS A 1 235 ? 39.376 19.133 -30.376 1.00 86.75 235 HIS A N 1
ATOM 1884 C CA . HIS A 1 235 ? 39.804 19.664 -31.674 1.00 86.75 235 HIS A CA 1
ATOM 1885 C C . HIS A 1 235 ? 40.190 2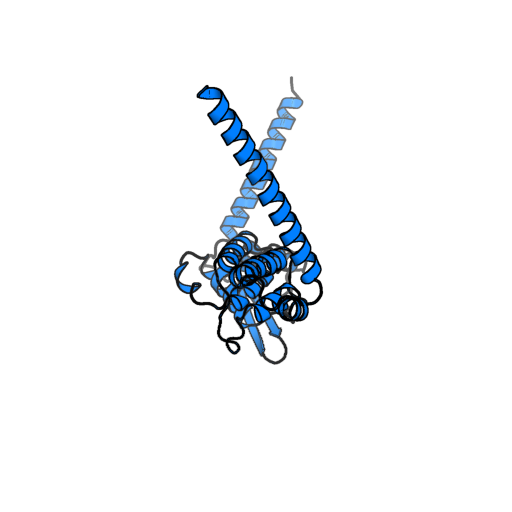1.145 -31.605 1.00 86.75 235 HIS A C 1
ATOM 1887 O O . HIS A 1 235 ? 41.192 21.503 -32.269 1.00 86.75 235 HIS A O 1
#

Secondary structure (DSSP, 8-state):
--SHHHHHHHHHHHHHHHHHHHHHHHHHTS--TTSPPPEEEEEEEETTEEEEEEEEHHHHHHH-HHHHHHHHHS-TT--EEEETTS-HHHHHHHHHHHHHTTS-GGGTTTS-HHHHHHHHHHHHHTT-HHHHHHHHHHHHHPPPPS-TTSS-SHHHHHHHHHSTT--HHHHHHHHHHHHHHHHHTTTTTHHHHHHTSPTTHHHHHHHHHHHHHHHHHHHHHHHHHHHHHHHHHH-

Foldseek 3Di:
DPDVVVVVVVVVVVVVVVVVVVVVLVVVLPPPPPDDAQWAWEWEAADPDTDIDIGGLSLLLVQFVQSVCVCVVDDVPHRYDYHHNADPVLVVVVRVCSVPVCPDPPPPLPDALVSLLSNLLVCVVRVRVVVNVVSLVSNLPDAFDPDPPPCRHLLNQQCCQPDPSHDPSSLVSSLVNLVVVCVVVVNPPVVVSLVSGDPPSNVVNVVVVVVVVVVVVVVVVVVVVVVVVVVVVVD

Radius of gyration: 25.67 Å; chains: 1; bounding box: 61×73×70 Å

InterPro domains:
  IPR000210 BTB/POZ domain [PF00651] (44-133)
  IPR000210 BTB/POZ domain [PS50097] (38-107)
  IPR000210 BTB/POZ domain [SM00225] (38-143)
  IPR011333 SKP1/BTB/POZ domain superfamily [G3DSA:3.30.710.10] (40-138)
  IPR011333 SKP1/BTB/POZ domain superfamily [SSF54695] (48-123)

Sequence (235 aa):
MTILGILLSTLTVQAIIQTIQDYRQLISNALSSRTPQPVIAIVVDHGVNRQTFVIHKNLISRHSPFFNEALTSAADEIQSMTLEDVEAKIFGLFVHWLYTEAKKKSQIHSRPLIEWAKFYSLAHRFQVSKLADSLLLEVSWLDPSDDPHSGNTLQDFQSYAYGIHGNGLLKEQAVGKTMKVFLASKLKGIDEFITALPDGMLADFMKEMSQRWLRDRIELEEAQQKLEQYERAEH